Protein AF-A0A9W6U1R4-F1 (afdb_monomer_lite)

Structure (mmCIF, N/CA/C/O backbone):
data_AF-A0A9W6U1R4-F1
#
_entry.id   AF-A0A9W6U1R4-F1
#
loop_
_atom_site.group_PDB
_atom_site.id
_atom_site.type_symbol
_atom_site.label_atom_id
_atom_site.label_alt_id
_atom_site.label_comp_id
_atom_site.label_asym_id
_atom_site.label_entity_id
_atom_site.label_seq_id
_atom_site.pdbx_PDB_ins_code
_atom_site.Cartn_x
_atom_site.Cartn_y
_atom_site.Cartn_z
_atom_site.occupancy
_atom_site.B_iso_or_equiv
_atom_site.auth_seq_id
_atom_site.auth_comp_id
_atom_site.auth_asym_id
_atom_site.auth_atom_id
_atom_site.pdbx_PDB_model_num
ATOM 1 N N . MET A 1 1 ? -11.971 -7.547 0.411 1.00 54.31 1 MET A N 1
ATOM 2 C CA . MET A 1 1 ? -13.301 -7.353 1.046 1.00 54.31 1 MET A CA 1
ATOM 3 C C . MET A 1 1 ? -13.378 -7.824 2.495 1.00 54.31 1 MET A C 1
ATOM 5 O O . MET A 1 1 ? -14.043 -7.154 3.268 1.00 54.31 1 MET A O 1
ATOM 9 N N . VAL A 1 2 ? -12.701 -8.909 2.896 1.00 54.19 2 VAL A N 1
ATOM 10 C CA . VAL A 1 2 ? -12.661 -9.324 4.316 1.00 54.19 2 VAL A CA 1
ATOM 11 C C . VAL A 1 2 ? -12.090 -8.216 5.209 1.00 54.19 2 VAL A C 1
ATOM 13 O O . VAL A 1 2 ? -12.700 -7.882 6.216 1.00 54.19 2 VAL A O 1
ATOM 16 N N . GLN A 1 3 ? -11.016 -7.552 4.769 1.00 56.34 3 GLN A N 1
ATOM 17 C CA . GLN A 1 3 ? -10.490 -6.362 5.444 1.00 56.34 3 GLN A CA 1
ATOM 18 C C . GLN A 1 3 ? -11.531 -5.226 5.523 1.00 56.34 3 GLN A C 1
ATOM 20 O O . GLN A 1 3 ? -11.759 -4.700 6.597 1.00 56.34 3 GLN A O 1
ATOM 25 N N . ALA A 1 4 ? -12.282 -4.936 4.453 1.00 55.38 4 ALA A N 1
ATOM 26 C CA . ALA A 1 4 ? -13.326 -3.899 4.469 1.00 55.38 4 ALA A CA 1
ATOM 27 C C . ALA A 1 4 ? -14.446 -4.141 5.508 1.00 55.38 4 ALA A C 1
ATOM 29 O O . ALA A 1 4 ? -14.984 -3.181 6.051 1.00 55.38 4 ALA A O 1
ATOM 30 N N . LYS A 1 5 ? -14.768 -5.405 5.824 1.00 57.62 5 LYS A N 1
ATOM 31 C CA . LYS A 1 5 ? -15.725 -5.757 6.890 1.00 57.62 5 LYS A CA 1
ATOM 32 C C . LYS A 1 5 ? -15.177 -5.460 8.291 1.00 57.62 5 LYS A C 1
ATOM 34 O O . LYS A 1 5 ? -15.934 -5.083 9.174 1.00 57.62 5 LYS A O 1
ATOM 39 N N . VAL A 1 6 ? -13.867 -5.608 8.482 1.00 58.75 6 VAL A N 1
ATOM 40 C CA . VAL A 1 6 ? -13.176 -5.208 9.720 1.00 58.75 6 VAL A CA 1
ATOM 41 C C . VAL A 1 6 ? -13.091 -3.679 9.822 1.00 58.75 6 VAL A C 1
ATOM 43 O O . VAL A 1 6 ? -13.117 -3.124 10.912 1.00 58.75 6 VAL A O 1
ATOM 46 N N . TRP A 1 7 ? -13.035 -2.991 8.682 1.00 57.44 7 TRP A N 1
ATOM 47 C CA . TRP A 1 7 ? -12.842 -1.543 8.601 1.00 57.44 7 TRP A CA 1
ATOM 48 C C . TRP A 1 7 ? -14.112 -0.719 8.848 1.00 57.44 7 TRP A C 1
ATOM 50 O O . TRP A 1 7 ? -14.010 0.446 9.221 1.00 57.44 7 TRP A O 1
ATOM 60 N N . ILE A 1 8 ? -15.299 -1.296 8.630 1.00 60.69 8 ILE A N 1
ATOM 61 C CA . ILE A 1 8 ? -16.594 -0.673 8.947 1.00 60.69 8 ILE A CA 1
ATOM 62 C C . ILE A 1 8 ? -17.483 -1.734 9.620 1.00 60.69 8 ILE A C 1
ATOM 64 O O . ILE A 1 8 ? -18.321 -2.347 8.955 1.00 60.69 8 ILE A O 1
ATOM 68 N N . PRO A 1 9 ? -17.308 -1.980 10.932 1.00 57.44 9 PRO A N 1
ATOM 69 C CA . PRO A 1 9 ? -18.051 -3.019 11.650 1.00 57.44 9 PRO A CA 1
ATOM 70 C C . PRO A 1 9 ? -19.560 -2.734 11.739 1.00 57.44 9 PRO A C 1
ATOM 72 O O . PRO A 1 9 ? -20.347 -3.663 11.896 1.00 57.44 9 PRO A O 1
ATOM 75 N N . GLU A 1 10 ? -19.971 -1.470 11.585 1.00 56.16 10 GLU A N 1
ATOM 76 C CA . GLU A 1 10 ? -21.381 -1.040 11.538 1.00 56.16 10 GLU A CA 1
ATOM 77 C C . GLU A 1 10 ? -22.097 -1.449 10.238 1.00 56.16 10 GLU A C 1
ATOM 79 O O . GLU A 1 10 ? -23.322 -1.405 10.158 1.00 56.16 10 GLU A O 1
ATOM 84 N N . MET A 1 11 ? -21.353 -1.873 9.212 1.00 59.22 11 MET A N 1
ATOM 85 C CA . MET A 1 11 ? -21.921 -2.323 7.948 1.00 59.22 11 MET A CA 1
ATOM 86 C C . MET A 1 11 ? -22.225 -3.822 8.044 1.00 59.22 11 MET A C 1
ATOM 88 O O . MET A 1 11 ? -21.313 -4.652 8.098 1.00 59.22 11 MET A O 1
ATOM 92 N N . ALA A 1 12 ? -23.506 -4.198 8.034 1.00 59.53 12 ALA A N 1
ATOM 93 C CA . ALA A 1 12 ? -23.945 -5.595 8.011 1.00 59.53 12 ALA A CA 1
ATOM 94 C C . ALA A 1 12 ? -23.667 -6.249 6.639 1.00 59.53 12 ALA A C 1
ATOM 96 O O . ALA A 1 12 ? -24.577 -6.613 5.898 1.00 59.53 12 ALA A O 1
ATOM 97 N N . LEU A 1 13 ? -22.391 -6.389 6.270 1.00 65.62 13 LEU A N 1
ATOM 98 C CA . LEU A 1 13 ? -21.977 -7.032 5.028 1.00 65.62 13 LEU A CA 1
ATOM 99 C C . LEU A 1 13 ? -22.219 -8.540 5.120 1.00 65.62 13 LEU A C 1
ATOM 101 O O . LEU A 1 13 ? -21.532 -9.268 5.853 1.00 65.62 13 LEU A O 1
ATOM 105 N N . SER A 1 14 ? -23.186 -9.017 4.336 1.00 77.44 14 SER A N 1
ATOM 106 C CA . SER A 1 14 ? -23.477 -10.441 4.208 1.00 77.44 14 SER A CA 1
ATOM 107 C C . SER A 1 14 ? -22.342 -11.158 3.477 1.00 77.44 14 SER A C 1
ATOM 109 O O . SER A 1 14 ? -21.822 -10.676 2.470 1.00 77.44 14 SER A O 1
ATOM 111 N N . VAL A 1 15 ? -21.991 -12.365 3.933 1.00 77.06 15 VAL A N 1
ATOM 112 C CA . VAL A 1 15 ? -20.977 -13.221 3.282 1.00 77.06 15 VAL A CA 1
ATOM 113 C C . VAL A 1 15 ? -21.337 -13.477 1.814 1.00 77.06 15 VAL A C 1
ATOM 115 O O . VAL A 1 15 ? -20.454 -13.536 0.962 1.00 77.06 15 VAL A O 1
ATOM 118 N N . ARG A 1 16 ? -22.638 -13.538 1.497 1.00 77.88 16 ARG A N 1
ATOM 119 C CA . ARG A 1 16 ? -23.133 -13.689 0.122 1.00 77.88 16 ARG A CA 1
ATOM 120 C C . ARG A 1 16 ? -22.807 -12.482 -0.755 1.00 77.88 16 ARG A C 1
ATOM 122 O O . ARG A 1 16 ? -22.414 -12.672 -1.897 1.00 77.88 16 ARG A O 1
ATOM 129 N N . GLN A 1 17 ? -22.922 -11.263 -0.229 1.00 81.31 17 GLN A N 1
ATOM 130 C CA . GLN A 1 17 ? -22.578 -10.040 -0.965 1.00 81.31 17 GLN A CA 1
ATOM 131 C C . GLN A 1 17 ? -21.070 -9.949 -1.197 1.00 81.31 17 GLN A C 1
ATOM 133 O O . GLN A 1 17 ? -20.633 -9.624 -2.296 1.00 81.31 17 GLN A O 1
ATOM 138 N N . VAL A 1 18 ? -20.270 -10.309 -0.191 1.00 79.69 18 VAL A N 1
ATOM 139 C CA . VAL A 1 18 ? -18.807 -10.356 -0.317 1.00 79.69 18 VAL A CA 1
ATOM 140 C C . VAL A 1 18 ? -18.373 -11.374 -1.374 1.00 79.69 18 VAL A C 1
ATOM 142 O O . VAL A 1 18 ? -17.544 -11.052 -2.226 1.00 79.69 18 VAL A O 1
ATOM 145 N N . ALA A 1 19 ? -18.951 -12.578 -1.352 1.00 84.38 19 ALA A N 1
ATOM 146 C CA . ALA A 1 19 ? -18.683 -13.605 -2.354 1.00 84.38 19 ALA A CA 1
ATOM 147 C C . ALA A 1 19 ? -19.145 -13.164 -3.749 1.00 84.38 19 ALA A C 1
ATOM 149 O O . ALA A 1 19 ? -18.398 -13.312 -4.712 1.00 84.38 19 ALA A O 1
ATOM 150 N N . ALA A 1 20 ? -20.331 -12.558 -3.854 1.00 87.06 20 ALA A N 1
ATOM 151 C CA . ALA A 1 20 ? -20.851 -12.047 -5.115 1.00 87.06 20 ALA A CA 1
ATOM 152 C C . ALA A 1 20 ? -19.922 -10.990 -5.721 1.00 87.06 20 ALA A C 1
ATOM 154 O O . ALA A 1 20 ? -19.564 -11.123 -6.889 1.00 87.06 20 ALA A O 1
ATOM 155 N N . VAL A 1 21 ? -19.469 -9.997 -4.941 1.00 86.19 21 VAL A N 1
ATOM 156 C CA . VAL A 1 21 ? -18.522 -8.971 -5.418 1.00 86.19 21 VAL A CA 1
ATOM 157 C C . VAL A 1 21 ? -17.197 -9.592 -5.841 1.00 86.19 21 VAL A C 1
ATOM 159 O O . VAL A 1 21 ? -16.669 -9.208 -6.875 1.00 86.19 21 VAL A O 1
ATOM 162 N N . ALA A 1 22 ? -16.658 -10.543 -5.073 1.00 86.19 22 ALA A N 1
ATOM 163 C CA . ALA A 1 22 ? -15.380 -11.177 -5.395 1.00 86.19 22 ALA A CA 1
ATOM 164 C C . ALA A 1 22 ? -15.444 -12.007 -6.687 1.00 86.19 22 ALA A C 1
ATOM 166 O O . ALA A 1 22 ? -14.551 -11.915 -7.526 1.00 86.19 22 ALA A O 1
ATOM 167 N N . ILE A 1 23 ? -16.508 -12.797 -6.862 1.00 91.25 23 ILE A N 1
ATOM 168 C CA . ILE A 1 23 ? -16.693 -13.626 -8.058 1.00 91.25 23 ILE A CA 1
ATOM 169 C C . ILE A 1 23 ? -16.913 -12.732 -9.276 1.00 91.25 23 ILE A C 1
ATOM 171 O O . ILE A 1 23 ? -16.238 -12.895 -10.287 1.00 91.25 23 ILE A O 1
ATOM 175 N N . SER A 1 24 ? -17.820 -11.759 -9.178 1.00 90.38 24 SER A N 1
ATOM 176 C CA . SER A 1 24 ? -18.115 -10.871 -10.305 1.00 90.38 24 SER A CA 1
ATOM 177 C C . SER A 1 24 ? -16.919 -9.999 -10.684 1.00 90.38 24 SER A C 1
ATOM 179 O O . SER A 1 24 ? -16.606 -9.919 -11.869 1.00 90.38 24 SER A O 1
ATOM 181 N N . SER A 1 25 ? -16.180 -9.427 -9.727 1.00 89.06 25 SER A N 1
ATOM 182 C CA . SER A 1 25 ? -14.986 -8.639 -10.052 1.00 89.06 25 SER A CA 1
ATOM 183 C C . SER A 1 25 ? -13.890 -9.483 -10.707 1.00 89.06 25 SER A C 1
ATOM 185 O O . SER A 1 25 ? -13.274 -9.025 -11.669 1.00 89.06 25 SER A O 1
ATOM 187 N N . SER A 1 26 ? -13.690 -10.725 -10.249 1.00 88.88 26 SER A N 1
ATOM 188 C CA . SER A 1 26 ? -12.738 -11.656 -10.861 1.00 88.88 26 SER A CA 1
ATOM 189 C C . SER A 1 26 ? -13.150 -12.019 -12.286 1.00 88.88 26 SER A C 1
ATOM 191 O O . SER A 1 26 ? -12.327 -11.933 -13.192 1.00 88.88 26 SER A O 1
ATOM 193 N N . VAL A 1 27 ? -14.416 -12.390 -12.501 1.00 93.44 27 VAL A N 1
ATOM 194 C CA . VAL A 1 27 ? -14.922 -12.782 -13.825 1.00 93.44 27 VAL A CA 1
ATOM 195 C C . VAL A 1 27 ? -14.830 -11.617 -14.809 1.00 93.44 27 VAL A C 1
ATOM 197 O O . VAL A 1 27 ? -14.329 -11.807 -15.916 1.00 93.44 27 VAL A O 1
ATOM 200 N N . LEU A 1 28 ? -15.241 -10.407 -14.408 1.00 92.50 28 LEU A N 1
ATOM 201 C CA . LEU A 1 28 ? -15.142 -9.221 -15.265 1.00 92.50 28 LEU A CA 1
ATOM 202 C C . LEU A 1 28 ? -13.687 -8.893 -15.613 1.00 92.50 28 LEU A C 1
ATOM 204 O O . LEU A 1 28 ? -13.386 -8.634 -16.777 1.00 92.50 28 LEU A O 1
ATOM 208 N N . TYR A 1 29 ? -12.783 -8.912 -14.629 1.00 89.88 29 TYR A N 1
ATOM 209 C CA . TYR A 1 29 ? -11.372 -8.611 -14.870 1.00 89.88 29 TYR A CA 1
ATOM 210 C C . TYR A 1 29 ? -10.720 -9.637 -15.806 1.00 89.88 29 TYR A C 1
ATOM 212 O O . TYR A 1 29 ? -10.021 -9.254 -16.747 1.00 89.88 29 TYR A O 1
ATOM 220 N N . THR A 1 30 ? -10.984 -10.932 -15.606 1.00 88.88 30 THR A N 1
ATOM 221 C CA . THR A 1 30 ? -10.465 -11.992 -16.482 1.00 88.88 30 THR A CA 1
ATOM 222 C C . THR A 1 30 ? -11.036 -11.885 -17.893 1.00 88.88 30 THR A C 1
ATOM 224 O O . THR A 1 30 ? -10.270 -11.952 -18.850 1.00 88.88 30 THR A O 1
ATOM 227 N N . ALA A 1 31 ? -12.344 -11.659 -18.044 1.00 89.75 31 ALA A N 1
ATOM 228 C CA . ALA A 1 31 ? -12.972 -11.498 -19.356 1.00 89.75 31 ALA A CA 1
ATOM 229 C C . ALA A 1 31 ? -12.380 -10.309 -20.128 1.00 89.75 31 ALA A C 1
ATOM 231 O O . ALA A 1 31 ? -12.014 -10.452 -21.292 1.00 89.75 31 ALA A O 1
ATOM 232 N N . LEU A 1 32 ? -12.204 -9.161 -19.465 1.00 87.56 32 LEU A N 1
ATOM 233 C CA . LEU A 1 32 ? -11.554 -7.995 -20.067 1.00 87.56 32 LEU A CA 1
ATOM 234 C C . LEU A 1 32 ? -10.089 -8.267 -20.417 1.00 87.56 32 LEU A C 1
ATOM 236 O O . LEU A 1 32 ? -9.641 -7.863 -21.484 1.00 87.56 32 LEU A O 1
ATOM 240 N N . SER A 1 33 ? -9.354 -8.992 -19.571 1.00 83.44 33 SER A N 1
ATOM 241 C CA . SER A 1 33 ? -7.968 -9.378 -19.870 1.00 83.44 33 SER A CA 1
ATOM 242 C C . SER A 1 33 ? -7.880 -10.280 -21.105 1.00 83.44 33 SER A C 1
ATOM 244 O O . SER A 1 33 ? -6.988 -10.090 -21.927 1.00 83.44 33 SER A O 1
ATOM 246 N N . ILE A 1 34 ? -8.822 -11.218 -21.271 1.00 86.25 34 ILE A N 1
ATOM 247 C CA . ILE A 1 34 ? -8.917 -12.077 -22.462 1.00 86.25 34 ILE A CA 1
ATOM 248 C C . ILE A 1 34 ? -9.249 -11.236 -23.698 1.00 86.25 34 ILE A C 1
ATOM 250 O O . ILE A 1 34 ? -8.583 -11.370 -24.717 1.00 86.25 34 ILE A O 1
ATOM 254 N N . MET A 1 35 ? -10.214 -10.316 -23.607 1.00 86.12 35 MET A N 1
ATOM 255 C CA . MET A 1 35 ? -10.540 -9.420 -24.724 1.00 86.12 35 MET A CA 1
ATOM 256 C C . MET A 1 35 ? -9.342 -8.562 -25.148 1.00 86.12 35 MET A C 1
ATOM 258 O O . MET A 1 35 ? -9.098 -8.393 -26.339 1.00 86.12 35 MET A O 1
ATOM 262 N N . VAL A 1 36 ? -8.575 -8.037 -24.189 1.00 81.75 36 VAL A N 1
ATOM 263 C CA . VAL A 1 36 ? -7.348 -7.283 -24.483 1.00 81.75 36 VAL A CA 1
ATOM 264 C C . VAL A 1 36 ? -6.289 -8.189 -25.115 1.00 81.75 36 VAL A C 1
ATOM 266 O O . VAL A 1 36 ? -5.605 -7.747 -26.032 1.00 81.75 36 VAL A O 1
ATOM 269 N N . ALA A 1 37 ? -6.177 -9.447 -24.681 1.00 81.69 37 ALA A N 1
ATOM 270 C CA . ALA A 1 37 ? -5.251 -10.420 -25.263 1.00 81.69 37 ALA A CA 1
ATOM 271 C C . ALA A 1 37 ? -5.606 -10.816 -26.706 1.00 81.69 37 ALA A C 1
ATOM 273 O O . ALA A 1 37 ? -4.711 -11.129 -27.476 1.00 81.69 37 ALA A O 1
ATOM 274 N N . GLU A 1 38 ? -6.883 -10.790 -27.087 1.00 82.62 38 GLU A N 1
ATOM 275 C CA . GLU A 1 38 ? -7.306 -11.023 -28.478 1.00 82.62 38 GLU A CA 1
ATOM 276 C C . GLU A 1 38 ? -6.981 -9.824 -29.385 1.00 82.62 38 GLU A C 1
ATOM 278 O O . GLU A 1 38 ? -6.655 -9.984 -30.559 1.00 82.62 38 GLU A O 1
ATOM 283 N N . ILE A 1 39 ? -7.052 -8.604 -28.842 1.00 82.38 39 ILE A N 1
ATOM 284 C CA . ILE A 1 39 ? -6.747 -7.369 -29.581 1.00 82.38 39 ILE A CA 1
ATOM 285 C C . ILE A 1 39 ? -5.229 -7.135 -29.670 1.00 82.38 39 ILE A C 1
ATOM 287 O O . ILE A 1 39 ? -4.752 -6.500 -30.612 1.00 82.38 39 ILE A O 1
ATOM 291 N N . TRP A 1 40 ? -4.464 -7.625 -28.692 1.00 75.62 40 TRP A N 1
ATOM 292 C CA . TRP A 1 40 ? -3.040 -7.338 -28.532 1.00 75.62 40 TRP A CA 1
ATOM 293 C C . TRP A 1 40 ? -2.165 -8.584 -28.709 1.00 75.62 40 TRP A C 1
ATOM 295 O O . TRP A 1 40 ? -2.422 -9.624 -28.117 1.00 75.62 40 TRP A O 1
ATOM 305 N N . VAL A 1 41 ? -1.059 -8.475 -29.453 1.00 76.69 41 VAL A N 1
ATOM 306 C CA . VAL A 1 41 ? -0.134 -9.603 -29.665 1.00 76.69 41 VAL A CA 1
ATOM 307 C C . VAL A 1 41 ? 0.541 -9.998 -28.351 1.00 76.69 41 VAL A C 1
ATOM 309 O O . VAL A 1 41 ? 1.199 -9.186 -27.701 1.00 76.69 41 VAL A O 1
ATOM 312 N N . TYR A 1 42 ? 0.375 -11.261 -27.962 1.00 63.88 42 TYR A N 1
ATOM 313 C CA . TYR A 1 42 ? 0.934 -11.807 -26.730 1.00 63.88 42 TYR A CA 1
ATOM 314 C C . TYR A 1 42 ? 2.475 -11.731 -26.702 1.00 63.88 42 TYR A C 1
ATOM 316 O O . TYR A 1 42 ? 3.108 -12.024 -27.721 1.00 63.88 42 TYR A O 1
ATOM 324 N N . PRO A 1 43 ? 3.100 -11.447 -25.538 1.00 64.62 43 PRO A N 1
ATOM 325 C CA . PRO A 1 43 ? 2.504 -11.152 -24.225 1.00 64.62 43 PRO A CA 1
ATOM 326 C C . PRO A 1 43 ? 2.090 -9.684 -24.046 1.00 64.62 43 PRO A C 1
ATOM 328 O O . PRO A 1 43 ? 2.760 -8.785 -24.540 1.00 64.62 43 PRO A O 1
ATOM 331 N N . ILE A 1 44 ? 1.021 -9.436 -23.271 1.00 65.75 44 ILE A N 1
ATOM 332 C CA . ILE A 1 44 ? 0.578 -8.073 -22.924 1.00 65.75 44 ILE A CA 1
ATOM 333 C C . ILE A 1 44 ? 1.653 -7.416 -22.042 1.00 65.75 44 ILE A C 1
ATOM 335 O O . ILE A 1 44 ? 1.824 -7.827 -20.884 1.00 65.75 44 ILE A O 1
ATOM 339 N N . PRO A 1 45 ? 2.374 -6.396 -22.537 1.00 62.81 45 PRO A N 1
ATOM 340 C CA . PRO A 1 45 ? 3.382 -5.727 -21.738 1.00 62.81 45 PRO A CA 1
ATOM 341 C C . PRO A 1 45 ? 2.685 -4.966 -20.607 1.00 62.81 45 PRO A C 1
ATOM 343 O O . PRO A 1 45 ? 1.668 -4.305 -20.809 1.00 62.81 45 PRO A O 1
ATOM 346 N N . PHE A 1 46 ? 3.228 -5.074 -19.395 1.00 69.56 46 PHE A N 1
ATOM 347 C CA . PHE A 1 46 ? 2.736 -4.348 -18.221 1.00 69.56 46 PHE A CA 1
ATOM 348 C C . PHE A 1 46 ? 1.284 -4.655 -17.816 1.00 69.56 46 PHE A C 1
ATOM 350 O O . PHE A 1 46 ? 0.649 -3.810 -17.186 1.00 69.56 46 PHE A O 1
ATOM 357 N N . LEU A 1 47 ? 0.768 -5.863 -18.093 1.00 72.69 47 LEU A N 1
ATOM 358 C CA . LEU A 1 47 ? -0.591 -6.276 -17.700 1.00 72.69 47 LEU A CA 1
ATOM 359 C C . LEU A 1 47 ? -0.908 -5.968 -16.228 1.00 72.69 47 LEU A C 1
ATOM 361 O O . LEU A 1 47 ? -2.008 -5.542 -15.912 1.00 72.69 47 LEU A O 1
ATOM 365 N N . VAL A 1 48 ? 0.060 -6.136 -15.327 1.00 73.19 48 VAL A N 1
ATOM 366 C CA . VAL A 1 48 ? -0.117 -5.829 -13.900 1.00 73.19 48 VAL A CA 1
ATOM 367 C C . VAL A 1 48 ? -0.230 -4.321 -13.649 1.00 73.19 48 VAL A C 1
ATOM 369 O O . VAL A 1 48 ? -1.080 -3.897 -12.875 1.00 73.19 48 VAL A O 1
ATOM 372 N N . VAL A 1 49 ? 0.583 -3.500 -14.318 1.00 77.00 49 VAL A N 1
ATOM 373 C CA . VAL A 1 49 ? 0.604 -2.038 -14.126 1.00 77.00 49 VAL A CA 1
ATOM 374 C C . VAL A 1 49 ? -0.622 -1.386 -14.765 1.00 77.00 49 VAL A C 1
ATOM 376 O O . VAL A 1 49 ? -1.290 -0.575 -14.131 1.00 77.00 49 VAL A O 1
ATOM 379 N N . ALA A 1 50 ? -0.948 -1.764 -16.003 1.00 74.94 50 ALA A N 1
ATOM 380 C CA . ALA A 1 50 ? -2.109 -1.255 -16.728 1.00 74.94 50 ALA A CA 1
ATOM 381 C C . ALA A 1 50 ? -3.426 -1.873 -16.224 1.00 74.94 50 ALA A C 1
ATOM 383 O O . ALA A 1 50 ? -4.461 -1.208 -16.191 1.00 74.94 50 ALA A O 1
ATOM 384 N N . GLY A 1 51 ? -3.391 -3.135 -15.791 1.00 77.88 51 GLY A N 1
ATOM 385 C CA . GLY A 1 51 ? -4.548 -3.864 -15.276 1.00 77.88 51 GLY A CA 1
ATOM 386 C C . GLY A 1 51 ? -4.909 -3.508 -13.837 1.00 77.88 51 GLY A C 1
ATOM 387 O O . GLY A 1 51 ? -6.078 -3.615 -13.476 1.00 77.88 51 GLY A O 1
ATOM 388 N N . ALA A 1 52 ? -3.967 -3.018 -13.023 1.00 81.06 52 ALA A N 1
ATOM 389 C CA . ALA A 1 52 ? -4.244 -2.573 -11.658 1.00 81.06 52 ALA A CA 1
ATOM 390 C C . ALA A 1 52 ? -5.385 -1.538 -11.577 1.00 81.06 52 ALA A C 1
ATOM 392 O O . ALA A 1 52 ? -6.395 -1.844 -10.937 1.00 81.06 52 ALA A O 1
ATOM 393 N N . PRO A 1 53 ? -5.314 -0.351 -12.220 1.00 80.25 53 PRO A N 1
ATOM 394 C CA . PRO A 1 53 ? -6.394 0.634 -12.140 1.00 80.25 53 PRO A CA 1
ATOM 395 C C . PRO A 1 53 ? -7.725 0.066 -12.644 1.00 80.25 53 PRO A C 1
ATOM 397 O O . PRO A 1 53 ? -8.756 0.296 -12.016 1.00 80.25 53 PRO A O 1
ATOM 400 N N . LEU A 1 54 ? -7.697 -0.756 -13.699 1.00 83.94 54 LEU A N 1
ATOM 401 C CA . LEU A 1 54 ? -8.879 -1.441 -14.218 1.00 83.94 54 LEU A CA 1
ATOM 402 C C . LEU A 1 54 ? -9.505 -2.374 -13.168 1.00 83.94 54 LEU A C 1
ATOM 404 O O . LEU A 1 54 ? -10.709 -2.307 -12.923 1.00 83.94 54 LEU A O 1
ATOM 408 N N . MET A 1 55 ? -8.697 -3.204 -12.507 1.00 85.19 55 MET A N 1
ATOM 409 C CA . MET A 1 55 ? -9.140 -4.116 -11.452 1.00 85.19 55 MET A CA 1
ATOM 410 C C . MET A 1 55 ? -9.802 -3.355 -10.296 1.00 85.19 55 MET A C 1
ATOM 412 O O . MET A 1 55 ? -10.879 -3.740 -9.832 1.00 85.19 55 MET A O 1
ATOM 416 N N . PHE A 1 56 ? -9.199 -2.251 -9.848 1.00 84.75 56 PHE A N 1
ATOM 417 C CA . PHE A 1 56 ? -9.753 -1.437 -8.763 1.00 84.75 56 PHE A CA 1
ATOM 418 C C . PHE A 1 56 ? -11.036 -0.706 -9.171 1.00 84.75 56 PHE A C 1
ATOM 420 O O . PHE A 1 56 ? -11.972 -0.640 -8.370 1.00 84.75 56 PHE A O 1
ATOM 427 N N . SER A 1 57 ? -11.132 -0.221 -10.413 1.00 85.31 57 SER A N 1
ATOM 428 C CA . SER A 1 57 ? -12.366 0.359 -10.955 1.00 85.31 57 SER A CA 1
ATOM 429 C C . SER A 1 57 ? -13.489 -0.675 -11.044 1.00 85.31 57 SER A C 1
ATOM 431 O O . SER A 1 57 ? -14.595 -0.405 -10.578 1.00 85.31 57 SER A O 1
ATOM 433 N N . ILE A 1 58 ? -13.212 -1.877 -11.560 1.00 87.88 58 ILE A N 1
ATOM 434 C CA . ILE A 1 58 ? -14.187 -2.978 -11.617 1.00 87.88 58 ILE A CA 1
ATOM 435 C C . ILE A 1 58 ? -14.653 -3.339 -10.209 1.00 87.88 58 ILE A C 1
ATOM 437 O O . ILE A 1 58 ? -15.855 -3.481 -9.978 1.00 87.88 58 ILE A O 1
ATOM 441 N N . TRP A 1 59 ? -13.731 -3.447 -9.251 1.00 87.06 59 TRP A N 1
ATOM 442 C CA . TRP A 1 59 ? -14.071 -3.720 -7.858 1.00 87.06 59 TRP A CA 1
ATOM 443 C C . TRP A 1 59 ? -14.963 -2.624 -7.253 1.00 87.06 59 TRP A C 1
ATOM 445 O O . TRP A 1 59 ? -15.979 -2.932 -6.622 1.00 87.06 59 TRP A O 1
ATOM 455 N N . ALA A 1 60 ? -14.641 -1.349 -7.487 1.00 84.19 60 ALA A N 1
ATOM 456 C CA . ALA A 1 60 ? -15.440 -0.224 -7.011 1.00 84.19 60 ALA A CA 1
ATOM 457 C C . ALA A 1 60 ? -16.851 -0.234 -7.626 1.00 84.19 60 ALA A C 1
ATOM 459 O O . ALA A 1 60 ? -17.835 -0.124 -6.900 1.00 84.19 60 ALA A O 1
ATOM 460 N N . ILE A 1 61 ? -16.977 -0.453 -8.936 1.00 86.19 61 ILE A N 1
ATOM 461 C CA . ILE A 1 61 ? -18.276 -0.509 -9.627 1.00 86.19 61 ILE A CA 1
ATOM 462 C C . ILE A 1 61 ? -19.103 -1.692 -9.121 1.00 86.19 61 ILE A C 1
ATOM 464 O O . ILE A 1 61 ? -20.250 -1.532 -8.714 1.00 86.19 61 ILE A O 1
ATOM 468 N N . THR A 1 62 ? -18.501 -2.875 -9.078 1.00 85.69 62 THR A N 1
ATOM 469 C CA . THR A 1 62 ? -19.163 -4.110 -8.651 1.00 85.69 62 THR A CA 1
ATOM 470 C C . THR A 1 62 ? -19.629 -4.026 -7.199 1.00 85.69 62 THR A C 1
ATOM 472 O O . THR A 1 62 ? -20.742 -4.440 -6.877 1.00 85.69 62 THR A O 1
ATOM 475 N N . SER A 1 63 ? -18.821 -3.436 -6.314 1.00 82.62 63 SER A N 1
ATOM 476 C CA . SER A 1 63 ? -19.237 -3.205 -4.929 1.00 82.62 63 SER A CA 1
ATOM 477 C C . SER A 1 63 ? -20.417 -2.231 -4.838 1.00 82.62 63 SER A C 1
ATOM 479 O O . SER A 1 63 ? -21.346 -2.489 -4.078 1.00 82.62 63 SER A O 1
ATOM 481 N N . ARG A 1 64 ? -20.467 -1.175 -5.660 1.00 81.56 64 ARG A N 1
ATOM 482 C CA . ARG A 1 64 ? -21.633 -0.272 -5.722 1.00 81.56 64 ARG A CA 1
ATOM 483 C C . ARG A 1 64 ? -22.883 -0.973 -6.259 1.00 81.56 64 ARG A C 1
ATOM 485 O O . ARG A 1 64 ? -23.967 -0.735 -5.739 1.00 81.56 64 ARG A O 1
ATOM 492 N N . LEU A 1 65 ? -22.741 -1.866 -7.239 1.00 84.44 65 LEU A N 1
ATOM 493 C CA . LEU A 1 65 ? -23.863 -2.628 -7.797 1.00 84.44 65 LEU A CA 1
ATOM 494 C C . LEU A 1 65 ? -24.435 -3.647 -6.800 1.00 84.44 65 LEU A C 1
ATOM 496 O O . LEU A 1 65 ? -25.650 -3.756 -6.671 1.00 84.44 65 LEU A O 1
ATOM 500 N N . VAL A 1 66 ? -23.579 -4.376 -6.077 1.00 83.88 66 VAL A N 1
ATOM 501 C CA . VAL A 1 66 ? -24.017 -5.433 -5.146 1.00 83.88 66 VAL A CA 1
ATOM 502 C C . VAL A 1 66 ? -24.513 -4.870 -3.811 1.00 83.88 66 VAL A C 1
ATOM 504 O O . VAL A 1 66 ? -25.415 -5.448 -3.203 1.00 83.88 66 VAL A O 1
ATOM 507 N N . LEU A 1 67 ? -23.926 -3.770 -3.329 1.00 78.56 67 LEU A N 1
ATOM 508 C CA . LEU A 1 67 ? -24.322 -3.157 -2.059 1.00 78.56 67 LEU A CA 1
ATOM 509 C C . LEU A 1 67 ? -25.453 -2.117 -2.230 1.00 78.56 67 LEU A C 1
ATOM 511 O O . LEU A 1 67 ? -26.090 -1.758 -1.243 1.00 78.56 67 LEU A O 1
ATOM 515 N N . GLY A 1 68 ? -25.733 -1.660 -3.456 1.00 76.75 68 GLY A N 1
ATOM 516 C CA . GLY A 1 68 ? -26.819 -0.726 -3.771 1.00 76.75 68 GLY A CA 1
ATOM 517 C C . GLY A 1 68 ? -26.424 0.765 -3.745 1.00 76.75 68 GLY A C 1
ATOM 518 O O . GLY A 1 68 ? -25.258 1.110 -3.521 1.00 76.75 68 GLY A O 1
ATOM 519 N N . PRO A 1 69 ? -27.389 1.677 -4.001 1.00 65.88 69 PRO A N 1
ATOM 520 C CA . PRO A 1 69 ? -27.137 3.115 -4.148 1.00 65.88 69 PRO A CA 1
ATOM 521 C C . PRO A 1 69 ? -26.678 3.791 -2.846 1.00 65.88 69 PRO A C 1
ATOM 523 O O . PRO A 1 69 ? -25.707 4.553 -2.887 1.00 65.88 69 PRO A O 1
ATOM 526 N N . ASN A 1 70 ? -27.270 3.426 -1.701 1.00 66.69 70 ASN A N 1
ATOM 527 C CA . ASN A 1 70 ? -26.921 3.942 -0.370 1.00 66.69 70 ASN A CA 1
ATOM 528 C C . ASN A 1 70 ? -26.520 2.796 0.570 1.00 66.69 70 ASN A C 1
ATOM 530 O O . ASN A 1 70 ? -27.252 2.441 1.488 1.00 66.69 70 ASN A O 1
ATOM 534 N N . PRO A 1 71 ? -25.350 2.180 0.363 1.00 64.94 71 PRO A N 1
ATOM 535 C CA . PRO A 1 71 ? -24.936 1.030 1.159 1.00 64.94 71 PRO A CA 1
ATOM 536 C C . PRO A 1 71 ? -24.531 1.422 2.591 1.00 64.94 71 PRO A C 1
ATOM 538 O O . PRO A 1 71 ? -24.354 0.567 3.450 1.00 64.94 71 PRO A O 1
ATOM 541 N N . LEU A 1 72 ? -24.361 2.724 2.823 1.00 68.56 72 LEU A N 1
ATOM 542 C CA . LEU A 1 72 ? -23.908 3.343 4.063 1.00 68.56 72 LEU A CA 1
ATOM 543 C C . LEU A 1 72 ? -25.048 4.083 4.786 1.00 68.56 72 LEU A C 1
ATOM 545 O O . LEU A 1 72 ? -24.786 4.799 5.750 1.00 68.56 72 LEU A O 1
ATOM 549 N N . ASP A 1 73 ? -26.290 3.933 4.314 1.00 63.88 73 ASP A N 1
ATOM 550 C CA . ASP A 1 73 ? -27.464 4.517 4.962 1.00 63.88 73 ASP A CA 1
ATOM 551 C C . ASP A 1 73 ? -27.628 3.896 6.359 1.00 63.88 73 ASP A C 1
ATOM 553 O O . ASP A 1 73 ? -27.691 2.674 6.500 1.00 63.88 73 ASP A O 1
ATOM 557 N N . GLY A 1 74 ? -27.623 4.727 7.403 1.00 63.25 74 GLY A N 1
ATOM 558 C CA . GLY A 1 74 ? -27.656 4.282 8.805 1.00 63.25 74 GLY A CA 1
ATOM 559 C C . GLY A 1 74 ? -26.292 4.089 9.486 1.00 63.25 74 GLY A C 1
ATOM 560 O O . GLY A 1 74 ? -26.260 3.842 10.689 1.00 63.25 74 GLY A O 1
ATOM 561 N N . VAL A 1 75 ? -25.172 4.254 8.771 1.00 68.81 75 VAL A N 1
ATOM 562 C CA . VAL A 1 75 ? -23.819 4.291 9.360 1.00 68.81 75 VAL A CA 1
ATOM 563 C C . VAL A 1 75 ? -23.453 5.743 9.669 1.00 68.81 75 VAL A C 1
ATOM 565 O O . VAL A 1 75 ? -23.502 6.600 8.783 1.00 68.81 75 VAL A O 1
ATOM 568 N N . GLN A 1 76 ? -23.051 6.037 10.909 1.00 69.81 76 GLN A N 1
ATOM 569 C CA . GLN A 1 76 ? -22.607 7.385 11.281 1.00 69.81 76 GLN A CA 1
ATOM 570 C C . GLN A 1 76 ? -21.392 7.776 10.416 1.00 69.81 76 GLN A C 1
ATOM 572 O O . GLN A 1 76 ? -20.463 6.990 10.267 1.00 69.81 76 GLN A O 1
ATOM 577 N N . ASP A 1 77 ? -21.400 8.947 9.773 1.00 74.25 77 ASP A N 1
ATOM 578 C CA . ASP A 1 77 ? -20.336 9.379 8.845 1.00 74.25 77 ASP A CA 1
ATOM 579 C C . ASP A 1 77 ? -19.988 8.367 7.728 1.00 74.25 77 ASP A C 1
ATOM 581 O O . ASP A 1 77 ? -18.839 8.261 7.279 1.00 74.25 77 ASP A O 1
ATOM 585 N N . GLY A 1 78 ? -20.982 7.614 7.247 1.00 70.69 78 GLY A N 1
ATOM 586 C CA . GLY A 1 78 ? -20.798 6.572 6.239 1.00 70.69 78 GLY A CA 1
ATOM 587 C C . GLY A 1 78 ? -20.081 7.048 4.969 1.00 70.69 78 GLY A C 1
ATOM 588 O O . GLY A 1 78 ? -19.114 6.417 4.537 1.00 70.69 78 GLY A O 1
ATOM 589 N N . GLU A 1 79 ? -20.480 8.190 4.399 1.00 75.88 79 GLU A N 1
ATOM 590 C CA . GLU A 1 79 ? -19.840 8.759 3.200 1.00 75.88 79 GLU A CA 1
ATOM 591 C C . GLU A 1 79 ? -18.356 9.082 3.416 1.00 75.88 79 GLU A C 1
ATOM 593 O O . GLU A 1 79 ? -17.515 8.812 2.551 1.00 75.88 79 GLU A O 1
ATOM 598 N N . PHE A 1 80 ? -18.013 9.614 4.592 1.00 78.69 80 PHE A N 1
ATOM 599 C CA . PHE A 1 80 ? -16.634 9.924 4.953 1.00 78.69 80 PHE A CA 1
ATOM 600 C C . PHE A 1 80 ? -15.795 8.647 5.059 1.00 78.69 80 PHE A C 1
ATOM 602 O O . PHE A 1 80 ? -14.719 8.576 4.454 1.00 78.69 80 PHE A O 1
ATOM 609 N N . ARG A 1 81 ? -16.298 7.616 5.757 1.00 74.75 81 ARG A N 1
ATOM 610 C CA . ARG A 1 81 ? -15.626 6.306 5.855 1.00 74.75 81 ARG A CA 1
ATOM 611 C C . ARG A 1 81 ? -15.467 5.655 4.479 1.00 74.75 81 ARG A C 1
ATOM 613 O O . ARG A 1 81 ? -14.376 5.193 4.147 1.00 74.75 81 ARG A O 1
ATOM 620 N N . GLY A 1 82 ? -16.514 5.670 3.654 1.00 74.94 82 GLY A N 1
ATOM 621 C CA . GLY A 1 82 ? -16.499 5.104 2.303 1.00 74.94 82 GLY A CA 1
ATOM 622 C C . GLY A 1 82 ? -15.465 5.777 1.400 1.00 74.94 82 GLY A C 1
ATOM 623 O O . GLY A 1 82 ? -14.667 5.095 0.750 1.00 74.94 82 GLY A O 1
ATOM 624 N N . ARG A 1 83 ? -15.398 7.116 1.424 1.00 79.62 83 ARG A N 1
ATOM 625 C CA . ARG A 1 83 ? -14.375 7.873 0.687 1.00 79.62 83 ARG A CA 1
ATOM 626 C C . ARG A 1 83 ? -12.967 7.528 1.165 1.00 79.62 83 ARG A C 1
ATOM 628 O O . ARG A 1 83 ? -12.075 7.360 0.339 1.00 79.62 83 ARG A O 1
ATOM 635 N N . ARG A 1 84 ? -12.773 7.376 2.476 1.00 81.81 84 ARG A N 1
ATOM 636 C CA . ARG A 1 84 ? -11.487 6.993 3.075 1.00 81.81 84 ARG A CA 1
ATOM 637 C C . ARG A 1 84 ? -11.030 5.608 2.606 1.00 81.81 84 ARG A C 1
ATOM 639 O O . ARG A 1 84 ? -9.877 5.447 2.218 1.00 81.81 84 ARG A O 1
ATOM 646 N N . VAL A 1 85 ? -11.942 4.633 2.573 1.00 79.00 85 VAL A N 1
ATOM 647 C CA . VAL A 1 85 ? -11.678 3.277 2.060 1.00 79.00 85 VAL A CA 1
ATOM 648 C C . VAL A 1 85 ? -11.313 3.313 0.577 1.00 79.00 85 VAL A C 1
ATOM 650 O O . VAL A 1 85 ? -10.348 2.663 0.172 1.00 79.00 85 VAL A O 1
ATOM 653 N N . LEU A 1 86 ? -12.023 4.103 -0.232 1.00 80.75 86 LEU A N 1
ATOM 654 C CA . LEU A 1 86 ? -11.699 4.263 -1.650 1.00 80.75 86 LEU A CA 1
ATOM 655 C C . LEU A 1 86 ? -10.322 4.914 -1.845 1.00 80.75 86 LEU A C 1
ATOM 657 O O . LEU A 1 86 ? -9.542 4.451 -2.671 1.00 80.75 86 LEU A O 1
ATOM 661 N N . GLN A 1 87 ? -9.995 5.938 -1.054 1.00 83.88 87 GLN A N 1
ATOM 662 C CA . GLN A 1 87 ? -8.688 6.600 -1.084 1.00 83.88 87 GLN A CA 1
ATOM 663 C C . GLN A 1 87 ? -7.555 5.659 -0.656 1.00 83.88 87 GLN A C 1
ATOM 665 O O . GLN A 1 87 ? -6.533 5.605 -1.332 1.00 83.88 87 GLN A O 1
ATOM 670 N N . LEU A 1 88 ? -7.735 4.875 0.411 1.00 81.88 88 LEU A N 1
ATOM 671 C CA . LEU A 1 88 ? -6.769 3.849 0.827 1.00 81.88 88 LEU A CA 1
ATOM 672 C C . LEU A 1 88 ? -6.558 2.799 -0.265 1.00 81.88 88 LEU A C 1
ATOM 674 O O . LEU A 1 88 ? -5.425 2.424 -0.561 1.00 81.88 88 LEU A O 1
ATOM 678 N N . THR A 1 89 ? -7.646 2.369 -0.902 1.00 81.44 89 THR A N 1
ATOM 679 C CA . THR A 1 89 ? -7.601 1.415 -2.014 1.00 81.44 89 THR A CA 1
ATOM 680 C C . THR A 1 89 ? -6.871 2.009 -3.222 1.00 81.44 89 THR A C 1
ATOM 682 O O . THR A 1 89 ? -6.045 1.335 -3.827 1.00 81.44 89 THR A O 1
ATOM 685 N N . ALA A 1 90 ? -7.103 3.285 -3.538 1.00 83.50 90 ALA A N 1
ATOM 686 C CA . ALA A 1 90 ? -6.407 3.994 -4.610 1.00 83.50 90 ALA A CA 1
ATOM 687 C C . ALA A 1 90 ? -4.908 4.172 -4.322 1.00 83.50 90 ALA A C 1
ATOM 689 O O . ALA A 1 90 ? -4.091 4.049 -5.232 1.00 83.50 90 ALA A O 1
ATOM 690 N N . VAL A 1 91 ? -4.530 4.409 -3.062 1.00 86.19 91 VAL A N 1
ATOM 691 C CA . VAL A 1 91 ? -3.119 4.430 -2.651 1.00 86.19 91 VAL A CA 1
ATOM 692 C C . VAL A 1 91 ? -2.494 3.050 -2.824 1.00 86.19 91 VAL A C 1
ATOM 694 O O . VAL A 1 91 ? -1.400 2.954 -3.357 1.00 86.19 91 VAL A O 1
ATOM 697 N N . HIS A 1 92 ? -3.182 1.972 -2.449 1.00 82.81 92 HIS A N 1
ATOM 698 C CA . HIS A 1 92 ? -2.675 0.618 -2.686 1.00 82.81 92 HIS A CA 1
ATOM 699 C C . HIS A 1 92 ? -2.528 0.320 -4.189 1.00 82.81 92 HIS A C 1
ATOM 701 O O . HIS A 1 92 ? -1.539 -0.270 -4.617 1.00 82.81 92 HIS A O 1
ATOM 707 N N . ALA A 1 93 ? -3.478 0.782 -5.004 1.00 83.56 93 ALA A N 1
ATOM 708 C CA . ALA A 1 93 ? -3.427 0.659 -6.455 1.00 83.56 93 ALA A CA 1
ATOM 709 C C . ALA A 1 93 ? -2.230 1.388 -7.070 1.00 83.56 93 ALA A C 1
ATOM 711 O O . ALA A 1 93 ? -1.558 0.843 -7.945 1.00 83.56 93 ALA A O 1
ATOM 712 N N . SER A 1 94 ? -1.940 2.608 -6.610 1.00 84.44 94 SER A N 1
ATOM 713 C CA . SER A 1 94 ? -0.837 3.399 -7.154 1.00 84.44 94 SER A CA 1
ATOM 714 C C . SER A 1 94 ? 0.526 2.774 -6.862 1.00 84.44 94 SER A C 1
ATOM 716 O O . SER A 1 94 ? 1.440 2.930 -7.668 1.00 84.44 94 SER A O 1
ATOM 718 N N . MET A 1 95 ? 0.664 1.995 -5.784 1.00 84.56 95 MET A N 1
ATOM 719 C CA . MET A 1 95 ? 1.903 1.271 -5.471 1.00 84.56 95 MET A CA 1
ATOM 720 C C . MET A 1 95 ? 2.296 0.277 -6.569 1.00 84.56 95 MET A C 1
ATOM 722 O O . MET A 1 95 ? 3.482 0.161 -6.877 1.00 84.56 95 MET A O 1
ATOM 726 N N . LEU A 1 96 ? 1.316 -0.367 -7.219 1.00 82.56 96 LEU A N 1
ATOM 727 C CA . LEU A 1 96 ? 1.560 -1.271 -8.350 1.00 82.56 96 LEU A CA 1
ATOM 728 C C . LEU A 1 96 ? 2.126 -0.544 -9.579 1.00 82.56 96 LEU A C 1
ATOM 730 O O . LEU A 1 96 ? 2.682 -1.199 -10.451 1.00 82.56 96 LEU A O 1
ATOM 734 N N . GLY A 1 97 ? 2.004 0.784 -9.661 1.00 81.81 97 GLY A N 1
ATOM 735 C CA . GLY A 1 97 ? 2.645 1.597 -10.697 1.00 81.81 97 GLY A CA 1
ATOM 736 C C . GLY A 1 97 ? 3.948 2.244 -10.232 1.00 81.81 97 GLY A C 1
ATOM 737 O O . GLY A 1 97 ? 4.942 2.210 -10.954 1.00 81.81 97 GLY A O 1
ATOM 738 N N . ILE A 1 98 ? 3.965 2.799 -9.015 1.00 85.94 98 ILE A N 1
ATOM 739 C CA . ILE A 1 98 ? 5.102 3.554 -8.469 1.00 85.94 98 ILE A CA 1
ATOM 740 C C . ILE A 1 98 ? 6.362 2.688 -8.392 1.00 85.94 98 ILE A C 1
ATOM 742 O O . ILE A 1 98 ? 7.424 3.146 -8.807 1.00 85.94 98 ILE A O 1
ATOM 746 N N . TYR A 1 99 ? 6.269 1.451 -7.892 1.00 84.44 99 TYR A N 1
ATOM 747 C CA . TYR A 1 99 ? 7.466 0.622 -7.742 1.00 84.44 99 TYR A CA 1
ATOM 748 C C . TYR A 1 99 ? 8.025 0.089 -9.068 1.00 84.44 99 TYR A C 1
ATOM 750 O O . TYR A 1 99 ? 9.234 0.200 -9.261 1.00 84.44 99 TYR A O 1
ATOM 758 N N . PRO A 1 100 ? 7.218 -0.429 -10.019 1.00 82.19 100 PRO A N 1
ATOM 759 C CA . PRO A 1 100 ? 7.731 -0.748 -11.351 1.00 82.19 100 PRO A CA 1
ATOM 760 C C . PRO A 1 100 ? 8.316 0.457 -12.082 1.00 82.19 100 PRO A C 1
ATOM 762 O O . PRO A 1 100 ? 9.331 0.308 -12.751 1.00 82.19 100 PRO A O 1
ATOM 765 N N . ALA A 1 101 ? 7.714 1.643 -11.944 1.00 82.69 101 ALA A N 1
ATOM 766 C CA . ALA A 1 101 ? 8.255 2.863 -12.537 1.00 82.69 101 ALA A CA 1
ATOM 767 C C . ALA A 1 101 ? 9.604 3.242 -11.911 1.00 82.69 101 ALA A C 1
ATOM 769 O O . ALA A 1 101 ? 10.546 3.552 -12.634 1.00 82.69 101 ALA A O 1
ATOM 770 N N . HIS A 1 102 ? 9.722 3.161 -10.581 1.00 83.44 102 HIS A N 1
ATOM 771 C CA . HIS A 1 102 ? 10.997 3.353 -9.885 1.00 83.44 102 HIS A CA 1
ATOM 772 C C . HIS A 1 102 ? 12.053 2.359 -10.380 1.00 83.44 102 HIS A C 1
ATOM 774 O O . HIS A 1 102 ? 13.151 2.785 -10.725 1.00 83.44 102 HIS A O 1
ATOM 780 N N . GLN A 1 103 ? 11.696 1.079 -10.514 1.00 80.00 103 GLN A N 1
ATOM 781 C CA . GLN A 1 103 ? 12.592 0.046 -11.036 1.00 80.00 103 GLN A CA 1
ATOM 782 C C . GLN A 1 103 ? 13.000 0.303 -12.492 1.00 80.00 103 GLN A C 1
ATOM 784 O O . GLN A 1 103 ? 14.162 0.128 -12.834 1.00 80.00 103 GLN A O 1
ATOM 789 N N . ALA A 1 104 ? 12.077 0.727 -13.357 1.00 79.19 104 ALA A N 1
ATOM 790 C CA . ALA A 1 104 ? 12.392 1.037 -14.750 1.00 79.19 104 ALA A CA 1
ATOM 791 C C . ALA A 1 104 ? 13.396 2.193 -14.848 1.00 79.19 104 ALA A C 1
ATOM 793 O O . ALA A 1 104 ? 14.407 2.069 -15.528 1.00 79.19 104 ALA A O 1
ATOM 794 N N . ILE A 1 105 ? 13.164 3.271 -14.091 1.00 82.25 105 ILE A N 1
ATOM 795 C CA . ILE A 1 105 ? 14.090 4.410 -14.024 1.00 82.25 105 ILE A CA 1
ATOM 796 C C . ILE A 1 105 ? 15.437 3.961 -13.448 1.00 82.25 105 ILE A C 1
ATOM 798 O O . ILE A 1 105 ? 16.483 4.383 -13.922 1.00 82.25 105 ILE A O 1
ATOM 802 N N . PHE A 1 106 ? 15.431 3.086 -12.444 1.00 80.75 106 PHE A N 1
ATOM 803 C CA . PHE A 1 106 ? 16.653 2.575 -11.833 1.00 80.75 106 PHE A CA 1
ATOM 804 C C . PHE A 1 106 ? 17.554 1.821 -12.815 1.00 80.75 106 PHE A C 1
ATOM 806 O O . PHE A 1 106 ? 18.770 1.932 -12.725 1.00 80.75 106 PHE A O 1
ATOM 813 N N . LEU A 1 107 ? 16.962 1.084 -13.757 1.00 78.38 107 LEU A N 1
ATOM 814 C CA . LEU A 1 107 ? 17.702 0.342 -14.780 1.00 78.38 107 LEU A CA 1
ATOM 815 C C . LEU A 1 107 ? 18.344 1.244 -15.843 1.00 78.38 107 LEU A C 1
ATOM 817 O O . LEU A 1 107 ? 19.278 0.808 -16.507 1.00 78.38 107 LEU A O 1
ATOM 821 N N . GLU A 1 108 ? 17.849 2.468 -16.025 1.00 81.06 108 GLU A N 1
ATOM 822 C CA . GLU A 1 108 ? 18.362 3.416 -17.026 1.00 81.06 108 GLU A CA 1
ATOM 823 C C . GLU A 1 108 ? 19.416 4.382 -16.465 1.00 81.06 108 GLU A C 1
ATOM 825 O O . GLU A 1 108 ? 20.026 5.150 -17.209 1.00 81.06 108 GLU A O 1
ATOM 830 N N . VAL A 1 109 ? 19.607 4.389 -15.146 1.00 79.69 109 VAL A N 1
ATOM 831 C CA . VAL A 1 109 ? 20.409 5.390 -14.449 1.00 79.69 109 VAL A CA 1
ATOM 832 C C . VAL A 1 109 ? 21.769 4.819 -14.050 1.00 79.69 109 VAL A C 1
ATOM 834 O O . VAL A 1 109 ? 21.847 3.919 -13.222 1.00 79.69 109 VAL A O 1
ATOM 837 N N . ASP A 1 110 ? 22.845 5.439 -14.541 1.00 78.00 110 ASP A N 1
ATOM 838 C CA . ASP A 1 110 ? 24.223 5.072 -14.199 1.00 78.00 110 ASP A CA 1
ATOM 839 C C . ASP A 1 110 ? 24.898 6.072 -13.238 1.00 78.00 110 ASP A C 1
ATOM 841 O O . ASP A 1 110 ? 24.681 7.292 -13.269 1.00 78.00 110 ASP A O 1
ATOM 845 N N . GLY A 1 111 ? 25.809 5.567 -12.401 1.00 72.88 111 GLY A N 1
ATOM 846 C CA . GLY A 1 111 ? 26.771 6.387 -11.660 1.00 72.88 111 GLY A CA 1
ATOM 847 C C . GLY A 1 111 ? 26.194 7.077 -10.419 1.00 72.88 111 GLY A C 1
ATOM 848 O O . GLY A 1 111 ? 25.691 6.432 -9.509 1.00 72.88 111 GLY A O 1
ATOM 849 N N . VAL A 1 112 ? 26.333 8.404 -10.305 1.00 68.81 112 VAL A N 1
ATOM 850 C CA . VAL A 1 112 ? 25.980 9.151 -9.072 1.00 68.81 112 VAL A CA 1
ATOM 851 C C . VAL A 1 112 ? 24.468 9.158 -8.807 1.00 68.81 112 VAL A C 1
ATOM 853 O O . VAL A 1 112 ? 24.030 9.173 -7.655 1.00 68.81 112 VAL A O 1
ATOM 856 N N . PHE A 1 113 ? 23.663 9.110 -9.865 1.00 74.12 113 PHE A N 1
ATOM 857 C CA . PHE A 1 113 ? 22.205 9.120 -9.775 1.00 74.12 113 PHE A CA 1
ATOM 858 C C . PHE A 1 113 ? 21.629 7.779 -9.286 1.00 74.12 113 PHE A C 1
ATOM 860 O O . PHE A 1 113 ? 20.565 7.773 -8.667 1.00 74.12 113 PHE A O 1
ATOM 867 N N . GLU A 1 114 ? 22.366 6.674 -9.448 1.00 72.38 114 GLU A N 1
ATOM 868 C CA . GLU A 1 114 ? 22.028 5.347 -8.911 1.00 72.38 114 GLU A CA 1
ATOM 869 C C . GLU A 1 114 ? 21.877 5.413 -7.382 1.00 72.38 114 GLU A C 1
ATOM 871 O O . GLU A 1 114 ? 20.862 5.004 -6.818 1.00 72.38 114 GLU A O 1
ATOM 876 N N . PHE A 1 115 ? 22.834 6.056 -6.701 1.00 71.69 115 PHE A N 1
ATOM 877 C CA . PHE A 1 115 ? 22.793 6.265 -5.249 1.00 71.69 115 PHE A CA 1
ATOM 878 C C . PHE A 1 115 ? 21.589 7.114 -4.818 1.00 71.69 115 PHE A C 1
ATOM 880 O O . PHE A 1 115 ? 20.972 6.843 -3.785 1.00 71.69 115 PHE A O 1
ATOM 887 N N . GLY A 1 116 ? 21.232 8.124 -5.619 1.00 77.19 116 GLY A N 1
ATOM 888 C CA . GLY A 1 116 ? 20.045 8.949 -5.394 1.00 77.19 116 GLY A CA 1
ATOM 889 C C . GLY A 1 116 ? 18.755 8.133 -5.469 1.00 77.19 116 GLY A C 1
ATOM 890 O O . GLY A 1 116 ? 17.886 8.276 -4.609 1.00 77.19 116 GLY A O 1
ATOM 891 N N . MET A 1 117 ? 18.656 7.219 -6.435 1.00 78.75 117 MET A N 1
ATOM 892 C CA . MET A 1 117 ? 17.494 6.343 -6.604 1.00 78.75 117 MET A CA 1
ATOM 893 C C . MET A 1 117 ? 17.347 5.318 -5.472 1.00 78.75 117 MET A C 1
ATOM 895 O O . MET A 1 117 ? 16.220 5.052 -5.038 1.00 78.75 117 MET A O 1
ATOM 899 N N . ILE A 1 118 ? 18.460 4.801 -4.935 1.00 76.88 118 ILE A N 1
ATOM 900 C CA . ILE A 1 118 ? 18.447 3.919 -3.752 1.00 76.88 118 ILE A CA 1
ATOM 901 C C . ILE A 1 118 ? 17.948 4.681 -2.522 1.00 76.88 118 ILE A C 1
ATOM 903 O O . ILE A 1 118 ? 17.167 4.138 -1.748 1.00 76.88 118 ILE A O 1
ATOM 907 N N . ALA A 1 119 ? 18.358 5.941 -2.339 1.00 77.44 119 ALA A N 1
ATOM 908 C CA . ALA A 1 119 ? 17.879 6.782 -1.239 1.00 77.44 119 ALA A CA 1
ATOM 909 C C . ALA A 1 119 ? 16.420 7.242 -1.430 1.00 77.44 119 ALA A C 1
ATOM 911 O O . ALA A 1 119 ? 15.698 7.457 -0.452 1.00 77.44 119 ALA A O 1
ATOM 912 N N . LEU A 1 120 ? 15.963 7.359 -2.678 1.00 82.69 120 LEU A N 1
ATOM 913 C CA . LEU A 1 120 ? 14.591 7.728 -3.015 1.00 82.69 120 LEU A CA 1
ATOM 914 C C . LEU A 1 120 ? 13.585 6.632 -2.634 1.00 82.69 120 LEU A C 1
ATOM 916 O O . LEU A 1 120 ? 12.488 6.948 -2.174 1.00 82.69 120 LEU A O 1
ATOM 920 N N . LEU A 1 121 ? 13.957 5.356 -2.759 1.00 81.88 121 LEU A N 1
ATOM 921 C CA . LEU A 1 121 ? 13.083 4.224 -2.437 1.00 81.88 121 LEU A CA 1
ATOM 922 C C . LEU A 1 121 ? 12.555 4.244 -0.978 1.00 81.88 121 LEU A C 1
ATOM 924 O O . LEU A 1 121 ? 11.335 4.244 -0.788 1.00 81.88 121 LEU A O 1
ATOM 928 N N . PRO A 1 122 ? 13.392 4.349 0.077 1.00 80.69 122 PRO A N 1
ATOM 929 C CA . PRO A 1 122 ? 12.914 4.479 1.452 1.00 80.69 122 PRO A CA 1
ATOM 930 C C . PRO A 1 122 ? 12.145 5.783 1.704 1.00 80.69 122 PRO A C 1
ATOM 932 O O . PRO A 1 122 ? 11.250 5.789 2.552 1.00 80.69 122 PRO A O 1
ATOM 935 N N . ALA A 1 123 ? 12.420 6.863 0.962 1.00 82.94 123 ALA A N 1
ATOM 936 C CA . ALA A 1 123 ? 11.635 8.096 1.048 1.00 82.94 123 ALA A CA 1
ATOM 937 C C . ALA A 1 123 ? 10.208 7.907 0.500 1.00 82.94 123 ALA A C 1
ATOM 939 O O . ALA A 1 123 ? 9.245 8.313 1.156 1.00 82.94 123 ALA A O 1
ATOM 940 N N . ILE A 1 124 ? 10.060 7.225 -0.643 1.00 85.06 124 ILE A N 1
ATOM 941 C CA . ILE A 1 124 ? 8.758 6.835 -1.208 1.00 85.06 124 ILE A CA 1
ATOM 942 C C . ILE A 1 124 ? 8.000 5.951 -0.215 1.00 85.06 124 ILE A C 1
ATOM 944 O O . ILE A 1 124 ? 6.833 6.216 0.073 1.00 85.06 124 ILE A O 1
ATOM 948 N N . ASN A 1 125 ? 8.660 4.954 0.381 1.00 85.31 125 ASN A N 1
ATOM 949 C CA . ASN A 1 125 ? 8.025 4.099 1.389 1.00 85.31 125 ASN A CA 1
ATOM 950 C C . ASN A 1 125 ? 7.538 4.895 2.594 1.00 85.31 125 ASN A C 1
ATOM 952 O O . ASN A 1 125 ? 6.422 4.683 3.062 1.00 85.31 125 ASN A O 1
ATOM 956 N N . LEU A 1 126 ? 8.353 5.821 3.101 1.00 84.94 126 LEU A N 1
ATOM 957 C CA . LEU A 1 126 ? 7.971 6.659 4.230 1.00 84.94 126 LEU A CA 1
ATOM 958 C C . LEU A 1 126 ? 6.766 7.541 3.884 1.00 84.94 126 LEU A C 1
ATOM 960 O O . LEU A 1 126 ? 5.837 7.649 4.686 1.00 84.94 126 LEU A O 1
ATOM 964 N N . LEU A 1 127 ? 6.749 8.129 2.685 1.00 85.94 127 LEU A N 1
ATOM 965 C CA . LEU A 1 127 ? 5.618 8.914 2.200 1.00 85.94 127 LEU A CA 1
ATOM 966 C C . LEU A 1 127 ? 4.349 8.058 2.107 1.00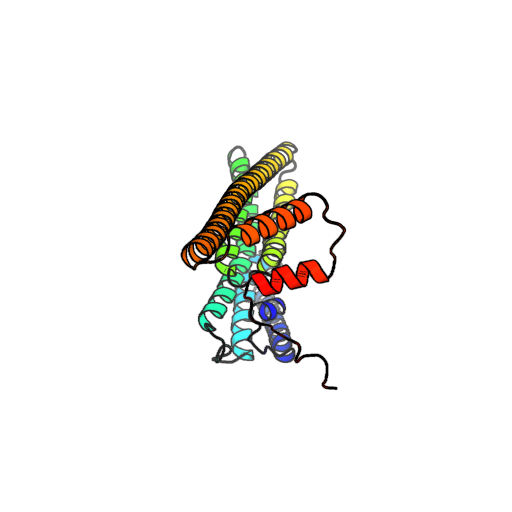 85.94 127 LEU A C 1
ATOM 968 O O . LEU A 1 127 ? 3.313 8.460 2.629 1.00 85.94 127 LEU A O 1
ATOM 972 N N . LEU A 1 128 ? 4.433 6.867 1.513 1.00 86.56 128 LEU A N 1
ATOM 973 C CA . LEU A 1 128 ? 3.301 5.947 1.384 1.00 86.56 128 LEU A CA 1
ATOM 974 C C . LEU A 1 128 ? 2.767 5.513 2.753 1.00 86.56 128 LEU A C 1
ATOM 976 O O . LEU A 1 128 ? 1.559 5.564 2.974 1.00 86.56 128 LEU A O 1
ATOM 980 N N . LYS A 1 129 ? 3.645 5.180 3.706 1.00 87.19 129 LYS A N 1
ATOM 981 C CA . LYS A 1 129 ? 3.257 4.861 5.091 1.00 87.19 129 LYS A CA 1
ATOM 982 C C . LYS A 1 129 ? 2.568 6.034 5.780 1.00 87.19 129 LYS A C 1
ATOM 984 O O . LYS A 1 129 ? 1.572 5.834 6.473 1.00 87.19 129 LYS A O 1
ATOM 989 N N . ASN A 1 130 ? 3.064 7.254 5.576 1.00 87.25 130 ASN A N 1
ATOM 990 C CA . ASN A 1 130 ? 2.472 8.468 6.139 1.00 87.25 130 ASN A CA 1
ATOM 991 C C . ASN A 1 130 ? 1.102 8.772 5.524 1.00 87.25 130 ASN A C 1
ATOM 993 O O . ASN A 1 130 ? 0.167 9.119 6.239 1.00 87.25 130 ASN A O 1
ATOM 997 N N . VAL A 1 131 ? 0.954 8.606 4.210 1.00 86.25 131 VAL A N 1
ATOM 998 C CA . VAL A 1 131 ? -0.332 8.775 3.524 1.00 86.25 131 VAL A CA 1
ATOM 999 C C . VAL A 1 131 ? -1.323 7.707 3.984 1.00 86.25 131 VAL A C 1
ATOM 1001 O O . VAL A 1 131 ? -2.457 8.038 4.323 1.00 86.25 131 VAL A O 1
ATOM 1004 N N . GLN A 1 132 ? -0.906 6.442 4.070 1.00 84.69 132 GLN A N 1
ATOM 1005 C CA . GLN A 1 132 ? -1.760 5.360 4.561 1.00 84.69 132 GLN A CA 1
ATOM 1006 C C . GLN A 1 132 ? -2.141 5.555 6.030 1.00 84.69 132 GLN A C 1
ATOM 1008 O O . GLN A 1 132 ? -3.299 5.357 6.363 1.00 84.69 132 GLN A O 1
ATOM 1013 N N . THR A 1 133 ? -1.243 6.019 6.904 1.00 84.31 133 THR A N 1
ATOM 1014 C CA . THR A 1 133 ? -1.603 6.359 8.297 1.00 84.31 133 THR A CA 1
ATOM 1015 C C . THR A 1 133 ? -2.546 7.557 8.376 1.00 84.31 133 THR A C 1
ATOM 1017 O O . THR A 1 133 ? -3.535 7.522 9.109 1.00 84.31 133 THR A O 1
ATOM 1020 N N . ALA A 1 134 ? -2.300 8.595 7.575 1.00 84.06 134 ALA A N 1
ATOM 1021 C CA . ALA A 1 134 ? -3.149 9.777 7.508 1.00 84.06 134 ALA A CA 1
ATOM 1022 C C . ALA A 1 134 ? -4.527 9.486 6.911 1.00 84.06 134 ALA A C 1
ATOM 1024 O O . ALA A 1 134 ? -5.476 10.174 7.261 1.00 84.06 134 ALA A O 1
ATOM 1025 N N . LEU A 1 135 ? -4.672 8.492 6.035 1.00 81.94 135 LEU A N 1
ATOM 1026 C CA . LEU A 1 135 ? -5.959 8.042 5.500 1.00 81.94 135 LEU A CA 1
ATOM 1027 C C . LEU A 1 135 ? -6.588 6.939 6.361 1.00 81.94 135 LEU A C 1
ATOM 1029 O O . LEU A 1 135 ? -7.799 6.831 6.458 1.00 81.94 135 LEU A O 1
ATOM 1033 N N . GLY A 1 136 ? -5.788 6.138 7.037 1.00 75.94 136 GLY A N 1
ATOM 1034 C CA . GLY A 1 136 ? -6.235 4.987 7.801 1.00 75.94 136 GLY A CA 1
ATOM 1035 C C . GLY A 1 136 ? -6.472 5.265 9.273 1.00 75.94 136 GLY A C 1
ATOM 1036 O O . GLY A 1 136 ? -6.748 4.327 10.001 1.00 75.94 136 GLY A O 1
ATOM 1037 N N . SER A 1 137 ? -6.399 6.519 9.728 1.00 74.75 137 SER A N 1
ATOM 1038 C CA . SER A 1 137 ? -6.514 6.864 11.155 1.00 74.75 137 SER A CA 1
ATOM 1039 C C . SER A 1 137 ? -7.813 6.395 11.824 1.00 74.75 137 SER A C 1
ATOM 1041 O O . SER A 1 137 ? -7.894 6.380 13.040 1.00 74.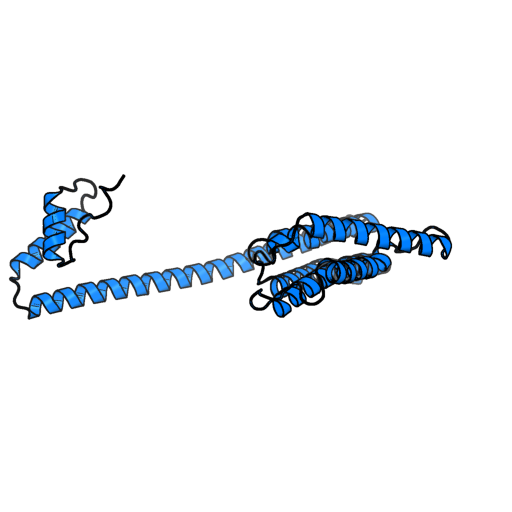75 137 SER A O 1
ATOM 1043 N N . HIS A 1 138 ? -8.844 6.063 11.043 1.00 69.62 138 HIS A N 1
ATOM 1044 C CA . HIS A 1 138 ? -10.098 5.499 11.545 1.00 69.62 138 HIS A CA 1
ATOM 1045 C C . HIS A 1 138 ? -10.019 3.977 11.805 1.00 69.62 138 HIS A C 1
ATOM 1047 O O . HIS A 1 138 ? -10.876 3.416 12.473 1.00 69.62 138 HIS A O 1
ATOM 1053 N N . LEU A 1 139 ? -8.988 3.315 11.285 1.00 63.75 139 LEU A N 1
ATOM 1054 C CA . LEU A 1 139 ? -8.762 1.877 11.326 1.00 63.75 139 LEU A CA 1
ATOM 1055 C C . LEU A 1 139 ? -7.581 1.564 12.257 1.00 63.75 139 LEU A C 1
ATOM 1057 O O . LEU A 1 139 ? -6.612 0.943 11.833 1.00 63.75 139 LEU A O 1
ATOM 1061 N N . GLU A 1 140 ? -7.610 2.057 13.496 1.00 66.19 140 GLU A N 1
ATOM 1062 C CA . GLU A 1 140 ? -6.438 2.050 14.391 1.00 66.19 140 GLU A CA 1
ATOM 1063 C C . GLU A 1 140 ? -5.775 0.666 14.537 1.00 66.19 140 GLU A C 1
ATOM 1065 O O . GLU A 1 140 ? -4.548 0.580 14.476 1.00 66.19 140 GLU A O 1
ATOM 1070 N N . ASP A 1 141 ? -6.560 -0.414 14.620 1.00 69.69 141 ASP A N 1
ATOM 1071 C CA . ASP A 1 141 ? -6.036 -1.760 14.901 1.00 69.69 141 ASP A CA 1
ATOM 1072 C C . ASP A 1 141 ? -5.584 -2.546 13.657 1.00 69.69 141 ASP A C 1
ATOM 1074 O O . ASP A 1 141 ? -4.624 -3.310 13.719 1.00 69.69 141 ASP A O 1
ATOM 1078 N N . SER A 1 142 ? -6.239 -2.369 12.503 1.00 66.81 142 SER A N 1
ATOM 1079 C CA . SER A 1 142 ? -5.904 -3.112 11.268 1.00 66.81 142 SER A CA 1
ATOM 1080 C C . SER A 1 142 ? -4.931 -2.372 10.353 1.00 66.81 142 SER A C 1
ATOM 1082 O O . SER A 1 142 ? -4.349 -2.963 9.443 1.00 66.81 142 SER A O 1
ATOM 1084 N N . LEU A 1 143 ? -4.758 -1.068 10.560 1.00 75.00 143 LEU A N 1
ATOM 1085 C CA . LEU A 1 143 ? -3.906 -0.232 9.725 1.00 75.00 143 LEU A CA 1
ATOM 1086 C C . LEU A 1 143 ? -2.425 -0.652 9.736 1.00 75.00 143 LEU A C 1
ATOM 1088 O O . LEU A 1 143 ? -1.838 -0.703 8.652 1.00 75.00 143 LEU A O 1
ATOM 1092 N N . PRO A 1 144 ? -1.803 -0.993 10.884 1.00 76.38 144 PRO A N 1
ATOM 1093 C CA . PRO A 1 144 ? -0.408 -1.426 10.900 1.00 76.38 144 PRO A CA 1
ATOM 1094 C C . PRO A 1 144 ? -0.185 -2.701 10.081 1.00 76.38 144 PRO A C 1
ATOM 1096 O O . PRO A 1 144 ? 0.780 -2.777 9.326 1.00 76.38 144 PRO A O 1
ATOM 1099 N N . GLU A 1 145 ? -1.099 -3.670 10.174 1.00 79.25 145 GLU A N 1
ATOM 1100 C CA . GLU A 1 145 ? -1.032 -4.927 9.419 1.00 79.25 145 GLU A CA 1
ATOM 1101 C C . GLU A 1 145 ? -1.062 -4.673 7.906 1.00 79.25 145 GLU A C 1
ATOM 1103 O O . GLU A 1 145 ? -0.214 -5.172 7.166 1.00 79.25 145 GLU A O 1
ATOM 1108 N N . VAL A 1 146 ? -2.002 -3.840 7.449 1.00 78.75 146 VAL A N 1
ATOM 1109 C CA . VAL A 1 146 ? -2.179 -3.504 6.027 1.00 78.75 146 VAL A CA 1
ATOM 1110 C C . VAL A 1 146 ? -0.963 -2.762 5.481 1.00 78.75 146 VAL A C 1
ATOM 1112 O O . VAL A 1 146 ? -0.506 -3.057 4.374 1.00 78.75 146 VAL A O 1
ATOM 1115 N N . ILE A 1 147 ? -0.419 -1.818 6.251 1.00 83.19 147 ILE A N 1
ATOM 1116 C CA . ILE A 1 147 ? 0.770 -1.056 5.866 1.00 83.19 147 ILE A CA 1
ATOM 1117 C C . ILE A 1 147 ? 1.981 -1.981 5.720 1.00 83.19 147 ILE A C 1
ATOM 1119 O O . ILE A 1 147 ? 2.694 -1.890 4.722 1.00 83.19 147 ILE A O 1
ATOM 1123 N N . ILE A 1 148 ? 2.210 -2.874 6.686 1.00 84.25 148 ILE A N 1
ATOM 1124 C CA . ILE A 1 148 ? 3.348 -3.802 6.652 1.00 84.25 148 ILE A CA 1
ATOM 1125 C C . ILE A 1 148 ? 3.196 -4.760 5.466 1.00 84.25 148 ILE A C 1
ATOM 1127 O O . ILE A 1 148 ? 4.108 -4.898 4.652 1.00 84.25 148 ILE A O 1
ATOM 1131 N N . PHE A 1 149 ? 2.026 -5.379 5.312 1.00 83.06 149 PHE A N 1
ATOM 1132 C CA . PHE A 1 149 ? 1.807 -6.349 4.242 1.00 83.06 149 PHE A CA 1
ATOM 1133 C C . PHE A 1 149 ? 1.898 -5.728 2.844 1.00 83.06 149 PHE A C 1
ATOM 1135 O O . PHE A 1 149 ? 2.365 -6.374 1.915 1.00 83.06 149 PHE A O 1
ATOM 1142 N N . SER A 1 150 ? 1.467 -4.478 2.673 1.00 83.06 150 SER A N 1
ATOM 1143 C CA . SER A 1 150 ? 1.503 -3.820 1.365 1.00 83.06 150 SER A CA 1
ATOM 1144 C C . SER A 1 150 ? 2.842 -3.145 1.088 1.00 83.06 150 SER A C 1
ATOM 1146 O O . SER A 1 150 ? 3.542 -3.517 0.144 1.00 83.06 150 SER A O 1
ATOM 1148 N N . VAL A 1 151 ? 3.212 -2.162 1.909 1.00 85.69 151 VAL A N 1
ATOM 1149 C CA . VAL A 1 151 ? 4.379 -1.307 1.684 1.00 85.69 151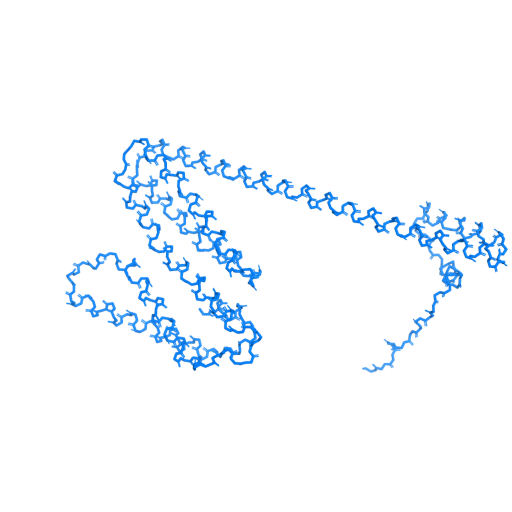 VAL A CA 1
ATOM 1150 C C . VAL A 1 151 ? 5.671 -2.077 1.899 1.00 85.69 151 VAL A C 1
ATOM 1152 O O . VAL A 1 151 ? 6.555 -2.007 1.049 1.00 85.69 151 VAL A O 1
ATOM 1155 N N . ASP A 1 152 ? 5.792 -2.828 2.996 1.00 86.12 152 ASP A N 1
ATOM 1156 C CA . ASP A 1 152 ? 7.073 -3.458 3.336 1.00 86.12 152 ASP A CA 1
ATOM 1157 C C . ASP A 1 152 ? 7.376 -4.667 2.460 1.00 86.12 152 ASP A C 1
ATOM 1159 O O . ASP A 1 152 ? 8.518 -4.827 2.031 1.00 86.12 152 ASP A O 1
ATOM 1163 N N . VAL A 1 153 ? 6.363 -5.467 2.120 1.00 86.75 153 VAL A N 1
ATOM 1164 C CA . VAL A 1 153 ? 6.534 -6.592 1.188 1.00 86.75 153 VAL A CA 1
ATOM 1165 C C . VAL A 1 153 ? 6.878 -6.088 -0.209 1.00 86.75 153 VAL A C 1
ATOM 1167 O O . VAL A 1 153 ? 7.848 -6.564 -0.796 1.00 86.75 153 VAL A O 1
ATOM 1170 N N . SER A 1 154 ? 6.137 -5.102 -0.729 1.00 82.25 154 SER A N 1
ATOM 1171 C CA . SER A 1 154 ? 6.429 -4.534 -2.051 1.00 82.25 154 SER A CA 1
ATOM 1172 C C . SER A 1 154 ? 7.839 -3.956 -2.073 1.00 82.25 154 SER A C 1
ATOM 1174 O O . SER A 1 154 ? 8.653 -4.341 -2.908 1.00 82.25 154 SER A O 1
ATOM 1176 N N . ASN A 1 155 ? 8.174 -3.111 -1.098 1.00 86.44 155 ASN A N 1
ATOM 1177 C CA . ASN A 1 155 ? 9.513 -2.556 -0.981 1.00 86.44 155 ASN A CA 1
ATOM 1178 C C . ASN A 1 155 ? 10.605 -3.633 -0.930 1.00 86.44 155 ASN A C 1
ATOM 1180 O O . ASN A 1 155 ? 11.622 -3.491 -1.600 1.00 86.44 155 ASN A O 1
ATOM 1184 N N . ALA A 1 156 ? 10.416 -4.704 -0.156 1.00 85.88 156 ALA A N 1
ATOM 1185 C CA . ALA A 1 156 ? 11.394 -5.783 -0.071 1.00 85.88 156 ALA A CA 1
ATOM 1186 C C . ALA A 1 156 ? 11.597 -6.467 -1.430 1.00 85.88 156 ALA A C 1
ATOM 1188 O O . ALA A 1 156 ? 12.738 -6.651 -1.852 1.00 85.88 156 ALA A O 1
ATOM 1189 N N . ILE A 1 157 ? 10.508 -6.784 -2.137 1.00 85.06 157 ILE A N 1
ATOM 1190 C CA . ILE A 1 157 ? 10.566 -7.409 -3.465 1.00 85.06 157 ILE A CA 1
ATOM 1191 C C . ILE A 1 157 ? 11.325 -6.512 -4.444 1.00 85.06 157 ILE A C 1
ATOM 1193 O O . ILE A 1 157 ? 12.257 -6.975 -5.099 1.00 85.06 157 ILE A O 1
ATOM 1197 N N . TYR A 1 158 ? 10.972 -5.228 -4.522 1.00 80.25 158 TYR A N 1
ATOM 1198 C CA . TYR A 1 158 ? 11.616 -4.310 -5.463 1.00 80.25 158 TYR A CA 1
ATOM 1199 C C . TYR A 1 158 ? 13.049 -3.974 -5.065 1.00 80.25 158 TYR A C 1
ATOM 1201 O O . TYR A 1 158 ? 13.904 -3.921 -5.937 1.00 80.25 158 TYR A O 1
ATOM 1209 N N . SER A 1 159 ? 13.359 -3.862 -3.772 1.00 79.06 159 SER A N 1
ATOM 1210 C CA . SER A 1 159 ? 14.739 -3.705 -3.306 1.00 79.06 159 SER A CA 1
ATOM 1211 C C . SER A 1 159 ? 15.603 -4.900 -3.710 1.00 79.06 159 SER A C 1
ATOM 1213 O O . SER A 1 159 ? 16.736 -4.704 -4.144 1.00 79.06 159 SER A O 1
ATOM 1215 N N . VAL A 1 160 ? 15.085 -6.129 -3.605 1.00 82.06 160 VAL A N 1
ATOM 1216 C CA . VAL A 1 160 ? 15.786 -7.329 -4.089 1.00 82.06 160 VAL A CA 1
ATOM 1217 C C . VAL A 1 160 ? 15.946 -7.285 -5.607 1.00 82.06 160 VAL A C 1
ATOM 1219 O O . VAL A 1 160 ? 17.012 -7.627 -6.114 1.00 82.06 160 VAL A O 1
ATOM 1222 N N . LEU A 1 161 ? 14.925 -6.826 -6.333 1.00 77.69 161 LEU A N 1
ATOM 1223 C CA . LEU A 1 161 ? 14.961 -6.719 -7.789 1.00 77.69 161 LEU A CA 1
ATOM 1224 C C . LEU A 1 161 ? 16.007 -5.699 -8.264 1.00 77.69 161 LEU A C 1
ATOM 1226 O O . LEU A 1 161 ? 16.780 -6.020 -9.163 1.00 77.69 161 LEU A O 1
ATOM 1230 N N . CYS A 1 162 ? 16.091 -4.531 -7.617 1.00 73.88 162 CYS A N 1
ATOM 1231 C CA . CYS A 1 162 ? 17.142 -3.529 -7.818 1.00 73.88 162 CYS A CA 1
ATOM 1232 C C . CYS A 1 162 ? 18.540 -4.117 -7.555 1.00 73.88 162 CYS A C 1
ATOM 1234 O O . CYS A 1 162 ? 19.462 -3.947 -8.351 1.00 73.88 162 CYS A O 1
ATOM 1236 N N . MET A 1 163 ? 18.706 -4.840 -6.439 1.00 73.56 163 MET A N 1
ATOM 1237 C CA . MET A 1 163 ? 19.987 -5.455 -6.071 1.00 73.56 163 MET A CA 1
ATOM 1238 C C . MET A 1 163 ? 20.404 -6.557 -7.051 1.00 73.56 163 MET A C 1
ATOM 1240 O O . MET A 1 163 ? 21.592 -6.705 -7.340 1.00 73.56 163 MET A O 1
ATOM 1244 N N . HIS A 1 164 ? 19.441 -7.328 -7.562 1.00 71.06 164 HIS A N 1
ATOM 1245 C CA . HIS A 1 164 ? 19.700 -8.377 -8.541 1.00 71.06 164 HIS A CA 1
ATOM 1246 C C . HIS A 1 164 ? 20.100 -7.799 -9.902 1.00 71.06 164 HIS A C 1
ATOM 1248 O O . HIS A 1 164 ? 21.072 -8.270 -10.492 1.00 71.06 164 HIS A O 1
ATOM 1254 N N . SER A 1 165 ? 19.404 -6.760 -10.374 1.00 62.34 165 SER A N 1
ATOM 1255 C CA . SER A 1 165 ? 19.670 -6.151 -11.681 1.00 62.34 165 SER A CA 1
ATOM 1256 C C . SER A 1 165 ? 21.024 -5.453 -11.778 1.00 62.34 165 SER A C 1
ATOM 1258 O O . SER A 1 165 ? 21.547 -5.298 -12.875 1.00 62.34 165 SER A O 1
ATOM 1260 N N . ALA A 1 166 ? 21.608 -5.051 -10.651 1.00 60.88 166 ALA A N 1
ATOM 1261 C CA . ALA A 1 166 ? 22.827 -4.252 -10.645 1.00 60.88 166 ALA A CA 1
ATOM 1262 C C . ALA A 1 166 ? 24.132 -5.027 -10.413 1.00 60.88 166 ALA A C 1
ATOM 1264 O O . ALA A 1 166 ? 25.200 -4.418 -10.424 1.00 60.88 166 ALA A O 1
ATOM 1265 N N . SER A 1 167 ? 24.060 -6.338 -10.143 1.00 56.28 167 SER A N 1
ATOM 1266 C CA . SER A 1 167 ? 25.189 -7.282 -9.998 1.00 56.28 167 SER A CA 1
ATOM 1267 C C . SER A 1 167 ? 26.478 -6.748 -9.327 1.00 56.28 167 SER A C 1
ATOM 1269 O O . SER A 1 167 ? 27.578 -7.181 -9.672 1.00 56.28 167 SER A O 1
ATOM 1271 N N . SER A 1 168 ? 26.388 -5.808 -8.378 1.00 65.06 168 SER A N 1
ATOM 1272 C CA . SER A 1 168 ? 27.548 -5.083 -7.841 1.00 65.06 168 SER A CA 1
ATOM 1273 C C . SER A 1 168 ? 27.509 -5.020 -6.316 1.00 65.06 168 SER A C 1
ATOM 1275 O O . SER A 1 168 ? 26.596 -4.456 -5.711 1.00 65.06 168 SER A O 1
ATOM 1277 N N . ILE A 1 169 ? 28.552 -5.561 -5.674 1.00 62.91 169 ILE A N 1
ATOM 1278 C CA . ILE A 1 169 ? 28.754 -5.588 -4.209 1.00 62.91 169 ILE A CA 1
ATOM 1279 C C . ILE A 1 169 ? 28.656 -4.177 -3.595 1.00 62.91 169 ILE A C 1
ATOM 1281 O O . ILE A 1 169 ? 28.217 -4.013 -2.455 1.00 62.91 169 ILE A O 1
ATOM 1285 N N . LYS A 1 170 ? 29.005 -3.140 -4.368 1.00 58.66 170 LYS A N 1
ATOM 1286 C CA . LYS A 1 170 ? 28.918 -1.733 -3.952 1.00 58.66 170 LYS A CA 1
ATOM 1287 C C . LYS A 1 170 ? 27.477 -1.296 -3.666 1.00 58.66 170 LYS A C 1
ATOM 1289 O O . LYS A 1 170 ? 27.247 -0.610 -2.675 1.00 58.66 170 LYS A O 1
ATOM 1294 N N . MET A 1 171 ? 26.512 -1.723 -4.479 1.00 61.12 171 MET A N 1
ATOM 1295 C CA . MET A 1 171 ? 25.102 -1.367 -4.300 1.00 61.12 171 MET A CA 1
ATOM 1296 C C . MET A 1 171 ? 24.501 -2.040 -3.060 1.00 61.12 171 MET A C 1
ATOM 1298 O O . MET A 1 171 ? 23.759 -1.416 -2.295 1.00 61.12 171 MET A O 1
ATOM 1302 N N . VAL A 1 172 ? 24.872 -3.301 -2.822 1.00 68.38 172 VAL A N 1
ATOM 1303 C CA . VAL A 1 172 ? 24.481 -4.044 -1.616 1.00 68.38 172 VAL A CA 1
ATOM 1304 C C . VAL A 1 172 ? 24.983 -3.324 -0.363 1.00 68.38 172 VAL A C 1
ATOM 1306 O O . VAL A 1 172 ? 24.211 -3.095 0.569 1.00 68.38 172 VAL A O 1
ATOM 1309 N N . ALA A 1 173 ? 26.251 -2.899 -0.361 1.00 68.50 173 ALA A N 1
ATOM 1310 C CA . ALA A 1 173 ? 26.839 -2.158 0.751 1.00 68.50 173 ALA A CA 1
ATOM 1311 C C . ALA A 1 173 ? 26.115 -0.823 1.012 1.00 68.50 173 ALA A C 1
ATOM 1313 O O . ALA A 1 173 ? 25.820 -0.495 2.160 1.00 68.50 173 ALA A O 1
ATOM 1314 N N . VAL A 1 174 ? 25.765 -0.076 -0.038 1.00 66.19 174 VAL A N 1
ATOM 1315 C CA . VAL A 1 174 ? 25.040 1.204 0.073 1.00 66.19 174 VAL A CA 1
ATOM 1316 C C . VAL A 1 174 ? 23.627 1.009 0.612 1.00 66.19 174 VAL A C 1
ATOM 1318 O O . VAL A 1 174 ? 23.215 1.722 1.525 1.00 66.19 174 VAL A O 1
ATOM 1321 N N . THR A 1 175 ? 22.895 0.027 0.087 1.00 65.44 175 THR A N 1
ATOM 1322 C CA . THR A 1 175 ? 21.530 -0.291 0.534 1.00 65.44 175 THR A CA 1
ATOM 1323 C C . THR A 1 175 ? 21.522 -0.669 2.013 1.00 65.44 175 THR A C 1
ATOM 1325 O O . THR A 1 175 ? 20.670 -0.210 2.773 1.00 65.44 175 THR A O 1
ATOM 1328 N N . LEU A 1 176 ? 22.518 -1.442 2.454 1.00 79.31 176 LEU A N 1
ATOM 1329 C CA . LEU A 1 176 ? 22.696 -1.789 3.860 1.00 79.31 176 LEU A CA 1
ATOM 1330 C C . LEU A 1 176 ? 22.961 -0.546 4.725 1.00 79.31 176 LEU A C 1
ATOM 1332 O O . LEU A 1 176 ? 22.328 -0.375 5.770 1.00 79.31 176 LEU A O 1
ATOM 1336 N N . VAL A 1 177 ? 23.847 0.349 4.283 1.00 75.19 177 VAL A N 1
ATOM 1337 C CA . VAL A 1 177 ? 24.132 1.607 4.992 1.00 75.19 177 VAL A CA 1
ATOM 1338 C C . VAL A 1 177 ? 22.878 2.476 5.088 1.00 75.19 177 VAL A C 1
ATOM 1340 O O . VAL A 1 177 ? 22.549 2.945 6.171 1.00 75.19 177 VAL A O 1
ATOM 1343 N N . ILE A 1 178 ? 22.118 2.641 4.007 1.00 75.12 178 ILE A N 1
ATOM 1344 C CA . ILE A 1 178 ? 20.883 3.436 4.021 1.00 75.12 178 ILE A CA 1
ATOM 1345 C C . ILE A 1 178 ? 19.833 2.803 4.942 1.00 75.12 178 ILE A C 1
ATOM 1347 O O . ILE A 1 178 ? 19.263 3.498 5.785 1.00 75.12 178 ILE A O 1
ATOM 1351 N N . ASN A 1 179 ? 19.615 1.490 4.850 1.00 75.19 179 ASN A N 1
ATOM 1352 C CA . ASN A 1 179 ? 18.647 0.787 5.694 1.00 75.19 179 ASN A CA 1
ATOM 1353 C C . ASN A 1 179 ? 19.012 0.874 7.181 1.00 75.19 179 ASN A C 1
ATOM 1355 O O . ASN A 1 179 ? 18.141 1.121 8.016 1.00 75.19 179 ASN A O 1
ATOM 1359 N N . THR A 1 180 ? 20.295 0.736 7.521 1.00 78.81 180 THR A N 1
ATOM 1360 C CA . THR A 1 180 ? 20.772 0.910 8.903 1.00 78.81 180 THR A CA 1
ATOM 1361 C C . THR A 1 180 ? 20.591 2.347 9.388 1.00 78.81 180 THR A C 1
ATOM 1363 O O . THR A 1 180 ? 20.130 2.551 10.510 1.00 78.81 180 THR A O 1
ATOM 1366 N N . LEU A 1 181 ? 20.846 3.350 8.544 1.00 78.31 181 LEU A N 1
ATOM 1367 C CA . LEU A 1 181 ? 20.609 4.759 8.872 1.00 78.31 181 LEU A CA 1
ATOM 1368 C C . LEU A 1 181 ? 19.125 5.043 9.129 1.00 78.31 181 LEU A C 1
ATOM 1370 O O . LEU A 1 181 ? 18.782 5.656 10.140 1.00 78.31 181 LEU A O 1
ATOM 1374 N N . VAL A 1 182 ? 18.237 4.545 8.266 1.00 80.00 182 VAL A N 1
ATOM 1375 C CA . VAL A 1 182 ? 16.780 4.646 8.447 1.00 80.00 182 VAL A CA 1
ATOM 1376 C C . VAL A 1 182 ? 16.348 3.958 9.744 1.00 80.00 182 VAL A C 1
ATOM 1378 O O . VAL A 1 182 ? 15.559 4.523 10.506 1.00 80.00 182 VAL A O 1
ATOM 1381 N N . MET A 1 183 ? 16.899 2.780 10.042 1.00 84.31 183 MET A N 1
ATOM 1382 C CA . MET A 1 183 ? 16.623 2.053 11.282 1.00 84.31 183 MET A CA 1
ATOM 1383 C C . MET A 1 183 ? 17.072 2.843 12.519 1.00 84.31 183 MET A C 1
ATOM 1385 O O . MET A 1 183 ? 16.298 2.986 13.467 1.00 84.31 183 MET A O 1
ATOM 1389 N N . ILE A 1 184 ? 18.280 3.414 12.497 1.00 84.44 184 ILE A N 1
ATOM 1390 C CA . ILE A 1 184 ? 18.818 4.244 13.583 1.00 84.44 184 ILE A CA 1
ATOM 1391 C C . ILE A 1 184 ? 17.961 5.497 13.777 1.00 84.44 184 ILE A C 1
ATOM 1393 O O . ILE A 1 184 ? 17.601 5.822 14.909 1.00 84.44 184 ILE A O 1
ATOM 1397 N N . LEU A 1 185 ? 17.587 6.188 12.698 1.00 80.50 185 LEU A N 1
ATOM 1398 C CA . LEU A 1 185 ? 16.735 7.378 12.763 1.00 80.50 185 LEU A CA 1
ATOM 1399 C C . LEU A 1 185 ? 15.339 7.052 13.301 1.00 80.50 185 LEU A C 1
ATOM 1401 O O . LEU A 1 185 ? 14.817 7.795 14.135 1.00 80.50 185 LEU A O 1
ATOM 1405 N N . SER A 1 186 ? 14.755 5.929 12.880 1.00 78.69 186 SER A N 1
ATOM 1406 C CA . SER A 1 186 ? 13.470 5.440 13.386 1.00 78.69 186 SER A CA 1
ATOM 1407 C C . SER A 1 186 ? 13.539 5.135 14.887 1.00 78.69 186 SER A C 1
ATOM 1409 O O . SER A 1 186 ? 12.718 5.627 15.669 1.00 78.69 186 SER A O 1
ATOM 1411 N N . LEU A 1 187 ? 14.587 4.425 15.319 1.00 84.31 187 LEU A N 1
ATOM 1412 C CA . LEU A 1 187 ? 14.842 4.129 16.728 1.00 84.31 187 LEU A CA 1
ATOM 1413 C C . LEU A 1 187 ? 15.056 5.410 17.543 1.00 84.31 187 LEU A C 1
ATOM 1415 O O . LEU A 1 187 ? 14.512 5.558 18.638 1.00 84.31 187 LEU A O 1
ATOM 1419 N N . HIS A 1 188 ? 15.808 6.367 17.004 1.00 84.44 188 HIS A N 1
ATOM 1420 C CA . HIS A 1 188 ? 16.076 7.635 17.670 1.00 84.44 188 HIS A CA 1
ATOM 1421 C C . HIS A 1 188 ? 14.809 8.496 17.785 1.00 84.44 188 HIS A C 1
ATOM 1423 O O . HIS A 1 188 ? 14.531 9.061 18.847 1.00 84.44 188 HIS A O 1
ATOM 1429 N N . GLY A 1 189 ? 13.987 8.531 16.735 1.00 83.44 189 GLY A N 1
ATOM 1430 C CA . GLY A 1 189 ? 12.676 9.175 16.742 1.00 83.44 189 GLY A CA 1
ATOM 1431 C C . GLY A 1 189 ? 11.735 8.556 17.776 1.00 83.44 189 GLY A C 1
ATOM 1432 O O . GLY A 1 189 ? 11.105 9.283 18.551 1.00 83.44 189 GLY A O 1
ATOM 1433 N N . MET A 1 190 ? 11.691 7.226 17.854 1.00 81.69 190 MET A N 1
ATOM 1434 C CA . MET A 1 190 ? 10.907 6.496 18.850 1.00 81.69 190 MET A CA 1
ATOM 1435 C C . MET A 1 190 ? 11.413 6.752 20.274 1.00 81.69 190 MET A C 1
ATOM 1437 O O . MET A 1 190 ? 10.609 7.032 21.166 1.00 81.69 190 MET A O 1
ATOM 1441 N N . ASN A 1 191 ? 12.728 6.745 20.495 1.00 81.38 191 ASN A N 1
ATOM 1442 C CA . ASN A 1 191 ? 13.326 7.071 21.790 1.00 81.38 191 ASN A CA 1
ATOM 1443 C C . ASN A 1 191 ? 13.004 8.505 22.218 1.00 81.38 191 ASN A C 1
ATOM 1445 O O . ASN A 1 191 ? 12.650 8.742 23.375 1.00 81.38 191 ASN A O 1
ATOM 1449 N N . ARG A 1 192 ? 13.046 9.469 21.293 1.00 83.44 192 ARG A N 1
ATOM 1450 C CA . ARG A 1 192 ? 12.664 10.858 21.576 1.00 83.44 192 ARG A CA 1
ATOM 1451 C C . ARG A 1 192 ? 11.188 10.968 21.963 1.00 83.44 192 ARG A C 1
ATOM 1453 O O . ARG A 1 192 ? 10.884 11.566 22.995 1.00 83.44 192 ARG A O 1
ATOM 1460 N N . ARG A 1 193 ? 10.280 10.361 21.189 1.00 78.44 193 ARG A N 1
ATOM 1461 C CA . ARG A 1 193 ? 8.836 10.348 21.498 1.00 78.44 193 ARG A CA 1
ATOM 1462 C C . ARG A 1 193 ? 8.549 9.657 22.832 1.00 78.44 193 ARG A C 1
ATOM 1464 O O . ARG A 1 193 ? 7.772 10.170 23.631 1.00 78.44 193 ARG A O 1
ATOM 1471 N N . SER A 1 194 ? 9.249 8.563 23.118 1.00 80.19 194 SER A N 1
ATOM 1472 C CA . SER A 1 194 ? 9.138 7.823 24.379 1.00 80.19 194 SER A CA 1
ATOM 1473 C C . SER A 1 194 ? 9.594 8.654 25.577 1.00 80.19 194 SER A C 1
ATOM 1475 O O . SER A 1 194 ? 8.948 8.630 26.622 1.00 80.19 194 SER A O 1
ATOM 1477 N N . ARG A 1 195 ? 10.674 9.434 25.441 1.00 81.00 195 ARG A N 1
ATOM 1478 C CA . ARG A 1 195 ? 11.138 10.350 26.497 1.00 81.00 195 ARG A CA 1
ATOM 1479 C C . ARG A 1 195 ? 10.122 11.452 26.786 1.00 81.00 195 ARG A C 1
ATOM 1481 O O . ARG A 1 195 ? 9.843 11.708 27.953 1.00 81.00 195 ARG A O 1
ATOM 1488 N N . VAL A 1 196 ? 9.535 12.053 25.751 1.00 82.56 196 VAL A N 1
ATOM 1489 C CA . VAL A 1 196 ? 8.497 13.088 25.908 1.00 82.56 196 VAL A CA 1
ATOM 1490 C C . VAL A 1 196 ? 7.235 12.506 26.552 1.00 82.56 196 VAL A C 1
ATOM 1492 O O . VAL A 1 196 ? 6.710 13.084 27.501 1.00 82.56 196 VAL A O 1
ATOM 1495 N N . ALA A 1 197 ? 6.792 11.324 26.115 1.00 79.75 197 ALA A N 1
ATOM 1496 C CA . ALA A 1 197 ? 5.642 10.638 26.705 1.00 79.75 197 ALA A CA 1
ATOM 1497 C C . ALA A 1 197 ? 5.876 10.266 28.182 1.00 79.75 197 ALA A C 1
ATOM 1499 O O . ALA A 1 197 ? 4.984 10.437 29.015 1.00 79.75 197 ALA A O 1
ATOM 1500 N N . ARG A 1 198 ? 7.089 9.810 28.533 1.00 79.50 198 ARG A N 1
ATOM 1501 C CA . ARG A 1 198 ? 7.478 9.531 29.927 1.00 79.50 198 ARG A CA 1
ATOM 1502 C C . ARG A 1 198 ? 7.509 10.800 30.781 1.00 79.50 198 ARG A C 1
ATOM 1504 O O . ARG A 1 198 ? 6.977 10.769 31.885 1.00 79.50 198 ARG A O 1
ATOM 1511 N N . ALA A 1 199 ? 8.059 11.903 30.268 1.00 83.12 199 ALA A N 1
ATOM 1512 C CA . ALA A 1 199 ? 8.095 13.189 30.970 1.00 83.12 199 ALA A CA 1
ATOM 1513 C C . ALA A 1 199 ? 6.685 13.760 31.216 1.00 83.12 199 ALA A C 1
ATOM 1515 O O . ALA A 1 199 ? 6.387 14.262 32.300 1.00 83.12 199 ALA A O 1
ATOM 1516 N N . CYS A 1 200 ? 5.788 13.627 30.235 1.00 83.62 200 CYS A N 1
ATOM 1517 C CA . CYS A 1 200 ? 4.393 14.039 30.379 1.00 83.62 200 CYS A CA 1
ATOM 1518 C C . CYS A 1 200 ? 3.657 13.179 31.423 1.00 83.62 200 CYS A C 1
ATOM 1520 O O . CYS A 1 200 ? 2.999 13.721 32.311 1.00 83.62 200 CYS A O 1
ATOM 1522 N N . ARG A 1 201 ? 3.848 11.848 31.401 1.00 83.81 201 ARG A N 1
ATOM 1523 C CA . ARG A 1 201 ? 3.307 10.950 32.438 1.00 83.81 201 ARG A CA 1
ATOM 1524 C C . ARG A 1 201 ? 3.822 11.289 33.837 1.00 83.81 201 ARG A C 1
ATOM 1526 O O . ARG A 1 201 ? 3.026 11.309 34.771 1.00 83.81 201 ARG A O 1
AT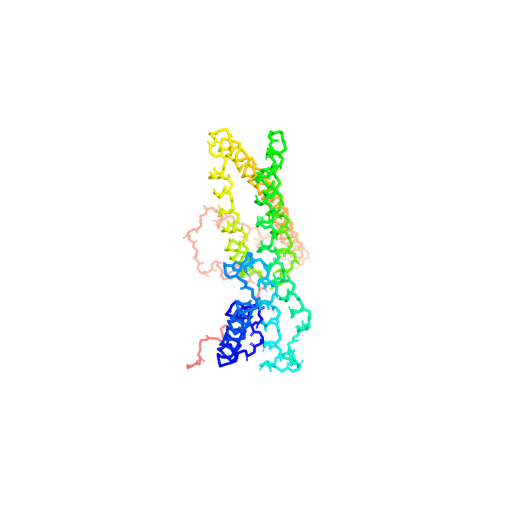OM 1533 N N . SER A 1 202 ? 5.118 11.568 34.005 1.00 83.19 202 SER A N 1
ATOM 1534 C CA . SER A 1 202 ? 5.658 11.942 35.321 1.00 83.19 202 SER A CA 1
ATOM 1535 C C . SER A 1 202 ? 5.074 13.259 35.828 1.00 83.19 202 SER A C 1
ATOM 1537 O O . SER A 1 202 ? 4.746 13.357 37.007 1.00 83.19 202 SER A O 1
ATOM 1539 N N . PHE A 1 203 ? 4.872 14.240 34.943 1.00 87.12 203 PHE A N 1
ATOM 1540 C CA . PHE A 1 203 ? 4.236 15.507 35.306 1.00 87.12 203 PHE A CA 1
ATOM 1541 C C . PHE A 1 203 ? 2.771 15.311 35.731 1.00 87.12 203 PHE A C 1
ATOM 1543 O O . PHE A 1 203 ? 2.349 15.825 36.765 1.00 87.12 203 PHE A O 1
ATOM 1550 N N . GLN A 1 204 ? 2.009 14.490 34.998 1.00 86.06 204 GLN A N 1
ATOM 1551 C CA . GLN A 1 204 ? 0.630 14.144 35.365 1.00 86.06 204 GLN A CA 1
ATOM 1552 C C . GLN A 1 204 ? 0.540 13.428 36.721 1.00 86.06 204 GLN A C 1
ATOM 1554 O O . GLN A 1 204 ? -0.369 13.709 37.505 1.00 86.06 204 GLN A O 1
ATOM 1559 N N . LEU A 1 205 ? 1.479 12.526 37.025 1.00 88.19 205 LEU A N 1
ATOM 1560 C CA . LEU A 1 205 ? 1.542 11.862 38.331 1.00 88.19 205 LEU A CA 1
ATOM 1561 C C . LEU A 1 205 ? 1.847 12.852 39.462 1.00 88.19 205 LEU A C 1
ATOM 1563 O O . LEU A 1 205 ? 1.220 12.762 40.518 1.00 88.19 205 LEU A O 1
ATOM 1567 N N . MET A 1 206 ? 2.750 13.812 39.236 1.00 87.06 206 MET A N 1
ATOM 1568 C CA . MET A 1 206 ? 3.041 14.875 40.205 1.00 87.06 206 MET A CA 1
ATOM 1569 C C . MET A 1 206 ? 1.811 15.749 40.467 1.00 87.06 206 MET A C 1
ATOM 1571 O O . MET A 1 206 ? 1.470 15.974 41.627 1.00 87.06 206 MET A O 1
ATOM 1575 N N . GLU A 1 207 ? 1.076 16.159 39.426 1.00 87.19 207 GLU A N 1
ATOM 1576 C CA . GLU A 1 207 ? -0.187 16.887 39.609 1.00 87.19 207 GLU A CA 1
ATOM 1577 C C . GLU A 1 207 ? -1.220 16.069 40.394 1.00 87.19 207 GLU A C 1
ATOM 1579 O O . GLU A 1 207 ? -1.893 16.601 41.281 1.00 87.19 207 GLU A O 1
ATOM 1584 N N . GLN A 1 208 ? -1.365 14.774 40.096 1.00 85.44 208 GLN A N 1
ATOM 1585 C CA . GLN A 1 208 ? -2.292 13.914 40.832 1.00 85.44 208 GLN A CA 1
ATOM 1586 C C . GLN A 1 208 ? -1.894 13.767 42.302 1.00 85.44 208 GLN A C 1
ATOM 1588 O O . GLN A 1 208 ? -2.765 13.848 43.175 1.00 85.44 208 GLN A O 1
ATOM 1593 N N . GLN A 1 209 ? -0.604 13.581 42.596 1.00 84.75 209 GLN A N 1
ATOM 1594 C CA . GLN A 1 209 ? -0.111 13.539 43.973 1.00 84.75 209 GLN A CA 1
ATOM 1595 C C . GLN A 1 209 ? -0.352 14.866 44.691 1.00 84.75 209 GLN A C 1
ATOM 1597 O O . GLN A 1 209 ? -0.858 14.863 45.813 1.00 84.75 209 GLN A O 1
ATOM 1602 N N . GLN A 1 210 ? -0.083 15.993 44.037 1.00 85.69 210 GLN A N 1
ATOM 1603 C CA . GLN A 1 210 ? -0.287 17.315 44.620 1.00 85.69 210 GLN A CA 1
ATOM 1604 C C . GLN A 1 210 ? -1.771 17.590 44.898 1.00 85.69 210 GLN A C 1
ATOM 1606 O O . GLN A 1 210 ? -2.117 18.100 45.964 1.00 85.69 210 GLN A O 1
ATOM 1611 N N . ARG A 1 211 ? -2.676 17.183 43.997 1.00 82.25 211 ARG A N 1
ATOM 1612 C CA . ARG A 1 211 ? -4.130 17.261 44.225 1.00 82.25 211 ARG A CA 1
ATOM 1613 C C . ARG A 1 211 ? -4.579 16.375 45.386 1.00 82.25 211 ARG A C 1
ATOM 1615 O O . ARG A 1 211 ? -5.437 16.802 46.158 1.00 82.25 211 ARG A O 1
ATOM 1622 N N . LYS A 1 212 ? -4.014 15.169 45.530 1.00 83.75 212 LYS A N 1
ATOM 1623 C CA . LYS A 1 212 ? -4.291 14.297 46.684 1.00 83.75 212 LYS A CA 1
ATOM 1624 C C . LYS A 1 212 ? -3.821 14.943 47.983 1.00 83.75 212 LYS A C 1
ATOM 1626 O O . LYS A 1 212 ? -4.632 15.064 48.890 1.00 83.75 212 LYS A O 1
ATOM 1631 N N . LEU A 1 213 ? -2.577 15.421 48.045 1.00 83.94 213 LEU A N 1
ATOM 1632 C CA . LEU A 1 213 ? -2.032 16.096 49.228 1.00 83.94 213 LEU A CA 1
ATOM 1633 C C . LEU A 1 213 ? -2.866 17.319 49.615 1.00 83.94 213 LEU A C 1
ATOM 1635 O O . LEU A 1 213 ? -3.236 17.459 50.776 1.00 83.94 213 LEU A O 1
ATOM 1639 N N . ARG A 1 214 ? -3.251 18.147 48.637 1.00 84.25 214 ARG A N 1
ATOM 1640 C CA . ARG A 1 214 ? -4.101 19.320 48.873 1.00 84.25 214 ARG A CA 1
ATOM 1641 C C . ARG A 1 214 ? -5.482 18.940 49.412 1.00 84.25 214 ARG A C 1
ATOM 1643 O O . ARG A 1 214 ? -5.972 19.610 50.313 1.00 84.25 214 ARG A O 1
ATOM 1650 N N . ARG A 1 215 ? -6.094 17.858 48.904 1.00 79.06 215 ARG A N 1
ATOM 1651 C CA . ARG A 1 215 ? -7.360 17.327 49.444 1.00 79.06 215 ARG A CA 1
ATOM 1652 C C . ARG A 1 215 ? -7.200 16.825 50.875 1.00 79.06 215 ARG A C 1
ATOM 1654 O O . ARG A 1 215 ? -8.027 17.158 51.718 1.00 79.06 215 ARG A O 1
ATOM 1661 N N . THR A 1 216 ? -6.150 16.056 51.158 1.00 78.25 216 THR A N 1
ATOM 1662 C CA . THR A 1 216 ? -5.883 15.556 52.514 1.00 78.25 216 THR A CA 1
ATOM 1663 C C . THR A 1 216 ? -5.673 16.712 53.486 1.00 78.25 216 THR A C 1
ATOM 1665 O O . THR A 1 216 ? -6.236 16.698 54.575 1.00 78.25 216 THR A O 1
ATOM 1668 N N . GLN A 1 217 ? -4.936 17.742 53.067 1.00 79.06 217 GLN A N 1
ATOM 1669 C CA . GLN A 1 217 ? -4.690 18.937 53.866 1.00 79.06 217 GLN A CA 1
ATOM 1670 C C . GLN A 1 217 ? -5.979 19.733 54.117 1.00 79.06 217 GLN A C 1
ATOM 1672 O O . GLN A 1 217 ? -6.268 20.048 55.262 1.00 79.06 217 GLN A O 1
ATOM 1677 N N . SER A 1 218 ? -6.820 19.949 53.096 1.00 72.31 218 SER A N 1
ATOM 1678 C CA . SER A 1 218 ? -8.110 20.634 53.286 1.00 72.31 218 SER A CA 1
ATOM 1679 C C . SER A 1 218 ? -9.070 19.874 54.206 1.00 72.31 218 SER A C 1
ATOM 1681 O O . SER A 1 218 ? -9.832 20.490 54.944 1.00 72.31 218 SER A O 1
ATOM 1683 N N . ILE A 1 219 ? -9.028 18.535 54.183 1.00 71.38 219 ILE A N 1
ATOM 1684 C CA . ILE A 1 219 ? -9.810 17.708 55.109 1.00 71.38 219 ILE A CA 1
ATOM 1685 C C . ILE A 1 219 ? -9.274 17.898 56.530 1.00 71.38 219 ILE A C 1
ATOM 1687 O O . ILE A 1 219 ? -10.063 18.140 57.440 1.00 71.38 219 ILE A O 1
ATOM 1691 N N . LEU A 1 220 ? -7.951 17.868 56.712 1.00 68.31 220 LEU A N 1
ATOM 1692 C CA . LEU A 1 220 ? -7.312 18.127 58.003 1.00 68.31 220 LEU A CA 1
ATOM 1693 C C . LEU A 1 220 ? -7.703 19.500 58.573 1.00 68.31 220 LEU A C 1
ATOM 1695 O O . LEU A 1 220 ? -8.110 19.579 59.730 1.00 68.31 220 LEU A O 1
ATOM 1699 N N . ASP A 1 221 ? -7.655 20.550 57.753 1.00 66.62 221 ASP A N 1
ATOM 1700 C CA . ASP A 1 221 ? -7.999 21.917 58.161 1.00 66.62 221 ASP A CA 1
ATOM 1701 C C . ASP A 1 221 ? -9.491 22.051 58.508 1.00 66.62 221 ASP A C 1
ATOM 1703 O O . ASP A 1 221 ? -9.848 22.703 59.493 1.00 66.62 221 ASP A O 1
ATOM 1707 N N . SER A 1 222 ? -10.377 21.382 57.758 1.00 65.00 222 SER A N 1
ATOM 1708 C CA . SER A 1 222 ? -11.819 21.352 58.056 1.00 65.00 222 SER A CA 1
ATOM 1709 C C . SER A 1 222 ? -12.147 20.610 59.358 1.00 65.00 222 SER A C 1
ATOM 1711 O O . SER A 1 222 ? -13.057 20.999 60.084 1.00 65.00 222 SER A O 1
ATOM 1713 N N . VAL A 1 223 ? -11.374 19.576 59.699 1.00 62.78 223 VAL A N 1
ATOM 1714 C CA . VAL A 1 223 ? -11.532 18.816 60.948 1.00 62.78 223 VAL A CA 1
ATOM 1715 C C . VAL A 1 223 ? -10.942 19.579 62.140 1.00 62.78 223 VAL A C 1
ATOM 1717 O O . VAL A 1 223 ? -11.522 19.554 63.227 1.00 62.78 223 VAL A O 1
ATOM 1720 N N . ALA A 1 224 ? -9.833 20.297 61.940 1.00 60.41 224 ALA A N 1
ATOM 1721 C CA . ALA A 1 224 ? -9.215 21.144 62.961 1.00 60.41 224 ALA A CA 1
ATOM 1722 C C . ALA A 1 224 ? -10.077 22.373 63.303 1.00 60.41 224 ALA A C 1
ATOM 1724 O O . ALA A 1 224 ? -10.182 22.748 64.469 1.00 60.41 224 ALA A O 1
ATOM 1725 N N . THR A 1 225 ? -10.736 22.973 62.308 1.00 60.44 225 THR A N 1
ATOM 1726 C CA . THR A 1 225 ? -11.672 24.097 62.509 1.00 60.44 225 THR A CA 1
ATOM 1727 C C . THR A 1 225 ? -13.067 23.645 62.956 1.00 60.44 225 THR A C 1
ATOM 1729 O O . THR A 1 225 ? -13.766 24.404 63.621 1.00 60.44 225 THR A O 1
ATOM 1732 N N . GLY A 1 226 ? -13.451 22.396 62.665 1.00 56.56 226 GLY A N 1
ATOM 1733 C CA . GLY A 1 226 ? -14.720 21.774 63.060 1.00 56.56 226 GLY A CA 1
ATOM 1734 C C . GLY A 1 226 ? -14.794 21.227 64.494 1.00 56.56 226 GLY A C 1
ATOM 1735 O O . GLY A 1 226 ? -15.762 20.548 64.822 1.00 56.56 226 GLY A O 1
ATOM 1736 N N . GLY A 1 227 ? -13.811 21.495 65.359 1.00 53.75 227 GLY A N 1
ATOM 1737 C CA . GLY A 1 227 ? -13.887 21.124 66.778 1.00 53.75 227 GLY A CA 1
ATOM 1738 C C . GLY A 1 227 ? -13.747 19.623 67.063 1.00 53.75 227 GLY A C 1
ATOM 1739 O O . GLY A 1 227 ? -14.406 19.108 67.964 1.00 53.75 227 GLY A O 1
ATOM 1740 N N . CYS A 1 228 ? -12.894 18.903 66.326 1.00 55.56 228 CYS A N 1
ATOM 1741 C CA . CYS A 1 228 ? -12.522 17.533 66.687 1.00 55.56 228 CYS A CA 1
ATOM 1742 C C . CYS A 1 228 ? -11.234 17.509 67.533 1.00 55.56 228 CYS A C 1
ATOM 1744 O O . CYS A 1 228 ? -10.274 18.227 67.257 1.00 55.56 228 CYS A O 1
ATOM 1746 N N . ASN A 1 229 ? -11.214 16.674 68.577 1.00 58.12 229 ASN A N 1
ATOM 1747 C CA . ASN A 1 229 ? -10.145 16.608 69.577 1.00 58.12 229 ASN A CA 1
ATOM 1748 C C . ASN A 1 229 ? -8.768 16.262 68.951 1.00 58.12 229 ASN A C 1
ATOM 1750 O O . ASN A 1 229 ? -8.656 15.242 68.262 1.00 58.12 229 ASN A O 1
ATOM 1754 N N . PRO A 1 230 ? -7.683 17.007 69.253 1.00 57.19 230 PRO A N 1
ATOM 1755 C CA . PRO A 1 230 ? -6.347 16.806 68.665 1.00 57.19 230 PRO A CA 1
ATOM 1756 C C . PRO A 1 230 ? -5.722 15.428 68.966 1.00 57.19 230 PRO A C 1
ATOM 1758 O O . PRO A 1 230 ? -4.825 14.979 68.254 1.00 57.19 230 PRO A O 1
ATOM 1761 N N . ALA A 1 231 ? -6.230 14.718 69.979 1.00 54.16 231 ALA A N 1
ATOM 1762 C CA . ALA A 1 231 ? -5.821 13.357 70.326 1.00 54.16 231 ALA A CA 1
ATOM 1763 C C . ALA A 1 231 ? -6.243 12.298 69.283 1.00 54.16 231 ALA A C 1
ATOM 1765 O O . ALA A 1 231 ? -5.543 11.305 69.088 1.00 54.16 231 ALA A O 1
ATOM 1766 N N . LEU A 1 232 ? -7.357 12.496 68.567 1.00 55.31 232 LEU A N 1
ATOM 1767 C CA . LEU A 1 232 ? -7.804 11.538 67.542 1.00 55.31 232 LEU A CA 1
ATOM 1768 C C . LEU A 1 232 ? -6.964 11.633 66.266 1.00 55.31 232 LEU A C 1
ATOM 1770 O O . LEU A 1 232 ? -6.708 10.628 65.603 1.00 55.31 232 LEU A O 1
ATOM 1774 N N . LEU A 1 233 ? -6.478 12.835 65.961 1.00 61.62 233 LEU A N 1
ATOM 1775 C CA . LEU A 1 233 ? -5.657 13.110 64.788 1.00 61.62 233 LEU A CA 1
ATOM 1776 C C . LEU A 1 233 ? -4.256 12.503 64.943 1.00 61.62 233 LEU A C 1
ATOM 1778 O O . LEU A 1 233 ? -3.766 11.852 64.021 1.00 61.62 233 LEU A O 1
ATOM 1782 N N . SER A 1 234 ? -3.652 12.612 66.132 1.00 57.28 234 SER A N 1
ATOM 1783 C CA . SER A 1 234 ? -2.376 11.940 66.413 1.00 57.28 234 SER A CA 1
ATOM 1784 C C . SER A 1 234 ? -2.510 10.417 66.329 1.00 57.28 234 SER A C 1
ATOM 1786 O O . SER A 1 234 ? -1.637 9.759 65.770 1.00 57.28 234 SER A O 1
ATOM 1788 N N . THR A 1 235 ? -3.636 9.859 66.781 1.00 58.75 235 THR A N 1
ATOM 1789 C CA . THR A 1 235 ? -3.900 8.414 66.717 1.00 58.75 235 THR A CA 1
ATOM 1790 C C . THR A 1 235 ? -4.052 7.927 65.269 1.00 58.75 235 THR A C 1
ATOM 1792 O O . THR A 1 235 ? -3.514 6.878 64.908 1.00 58.75 235 THR A O 1
ATOM 1795 N N . LEU A 1 236 ? -4.704 8.707 64.397 1.00 63.69 236 LEU A N 1
ATOM 1796 C CA . LEU A 1 236 ? -4.826 8.405 62.963 1.00 63.69 236 LEU A CA 1
ATOM 1797 C C . LEU A 1 236 ? -3.471 8.495 62.231 1.00 63.69 236 LEU A C 1
ATOM 1799 O O . LEU A 1 236 ? -3.143 7.662 61.384 1.00 63.69 236 LEU A O 1
ATOM 1803 N N . VAL A 1 237 ? -2.650 9.491 62.572 1.00 66.94 237 VAL A N 1
ATOM 1804 C CA . VAL A 1 237 ? -1.303 9.650 62.000 1.00 66.94 237 VAL A CA 1
ATOM 1805 C C . VAL A 1 237 ? -0.379 8.525 62.469 1.00 66.94 237 VAL A C 1
ATOM 1807 O O . VAL A 1 237 ? 0.331 7.941 61.658 1.00 66.94 237 VAL A O 1
ATOM 1810 N N . VAL A 1 238 ? -0.430 8.145 63.746 1.00 63.53 238 VAL A N 1
ATOM 1811 C CA . VAL A 1 238 ? 0.374 7.043 64.302 1.00 63.53 238 VAL A CA 1
ATOM 1812 C C . VAL A 1 238 ? -0.017 5.692 63.694 1.00 63.53 238 VAL A C 1
ATOM 1814 O O . VAL A 1 238 ? 0.856 4.888 63.363 1.00 63.53 238 VAL A O 1
ATOM 1817 N N . THR A 1 239 ? -1.311 5.439 63.492 1.00 58.78 239 THR A N 1
ATOM 1818 C CA . THR A 1 239 ? -1.796 4.192 62.869 1.00 58.78 239 THR A CA 1
ATOM 1819 C C . THR A 1 239 ? -1.447 4.118 61.382 1.00 58.78 239 THR A C 1
ATOM 1821 O O . THR A 1 239 ? -0.982 3.078 60.916 1.00 58.78 239 THR A O 1
ATOM 1824 N N . THR A 1 240 ? -1.554 5.225 60.642 1.00 63.34 240 THR A N 1
ATOM 1825 C CA . THR A 1 240 ? -1.098 5.284 59.240 1.00 63.34 240 THR A CA 1
ATOM 1826 C C . THR A 1 240 ? 0.424 5.180 59.109 1.00 63.34 240 THR A C 1
ATOM 1828 O O . THR A 1 240 ? 0.905 4.547 58.169 1.00 63.34 240 THR A O 1
ATOM 1831 N N . MET A 1 241 ? 1.193 5.700 60.072 1.00 60.75 241 MET A N 1
ATOM 1832 C CA . MET A 1 241 ? 2.646 5.499 60.112 1.00 60.75 241 MET A CA 1
ATOM 1833 C C . MET A 1 241 ? 3.010 4.026 60.346 1.00 60.75 241 MET A C 1
ATOM 1835 O O . MET A 1 241 ? 3.874 3.497 59.650 1.00 60.75 241 MET A O 1
ATOM 1839 N N . ARG A 1 242 ? 2.308 3.330 61.255 1.00 57.12 242 ARG A N 1
ATOM 1840 C CA . ARG A 1 242 ? 2.504 1.884 61.470 1.00 57.12 242 ARG A CA 1
ATOM 1841 C C . ARG A 1 242 ? 2.163 1.045 60.236 1.00 57.12 242 ARG A C 1
ATOM 1843 O O . ARG A 1 242 ? 2.890 0.102 59.938 1.00 57.12 242 ARG A O 1
ATOM 1850 N N . MET A 1 243 ? 1.130 1.425 59.483 1.00 53.03 243 MET A N 1
ATOM 1851 C CA . MET A 1 243 ? 0.745 0.767 58.222 1.00 53.03 243 MET A CA 1
ATOM 1852 C C . MET A 1 243 ? 1.827 0.866 57.134 1.00 53.03 243 MET A C 1
ATOM 1854 O O . MET A 1 243 ? 1.944 -0.026 56.298 1.00 53.03 243 MET A O 1
ATOM 1858 N N . LEU A 1 244 ? 2.635 1.934 57.146 1.00 55.31 244 LEU A N 1
ATOM 1859 C CA . LEU A 1 244 ? 3.763 2.111 56.222 1.00 55.31 244 LEU A CA 1
ATOM 1860 C C . LEU A 1 244 ? 5.017 1.340 56.661 1.00 55.31 244 LEU A C 1
ATOM 1862 O O . LEU A 1 244 ? 5.859 1.024 55.823 1.00 55.31 244 LEU A O 1
ATOM 1866 N N . GLN A 1 245 ? 5.145 1.037 57.955 1.00 59.47 245 GLN A N 1
ATOM 1867 C CA . GLN A 1 245 ? 6.336 0.412 58.538 1.00 59.47 245 GLN A CA 1
ATOM 1868 C C . GLN A 1 245 ? 6.294 -1.129 58.513 1.00 59.47 245 GLN A C 1
ATOM 1870 O O . GLN A 1 245 ? 7.352 -1.754 58.508 1.00 59.47 245 GLN A O 1
ATOM 1875 N N . ALA A 1 246 ? 5.107 -1.750 58.447 1.00 54.50 246 ALA A N 1
ATOM 1876 C CA . ALA A 1 246 ? 4.944 -3.202 58.310 1.00 54.50 246 ALA A CA 1
ATOM 1877 C C . ALA A 1 246 ? 3.704 -3.556 57.451 1.00 54.50 246 ALA A C 1
ATOM 1879 O O . ALA A 1 246 ? 2.593 -3.638 57.974 1.00 54.50 246 ALA A O 1
ATOM 1880 N N . PRO A 1 247 ? 3.857 -3.806 56.137 1.00 51.00 247 PRO A N 1
ATOM 1881 C CA . PRO A 1 247 ? 2.736 -3.934 55.193 1.00 51.00 247 PRO A CA 1
ATOM 1882 C C . PRO A 1 247 ? 1.961 -5.272 55.261 1.00 51.00 247 PRO A C 1
ATOM 1884 O O . PRO A 1 247 ? 1.252 -5.610 54.316 1.00 51.00 247 PRO A O 1
ATOM 1887 N N . GLY A 1 248 ? 2.098 -6.058 56.338 1.00 51.09 248 GLY A N 1
ATOM 1888 C CA . GLY A 1 248 ? 1.671 -7.467 56.379 1.00 51.09 248 GLY A CA 1
ATOM 1889 C C . GLY A 1 248 ? 0.720 -7.898 57.503 1.00 51.09 248 GLY A C 1
ATOM 1890 O O . GLY A 1 248 ? 0.252 -9.031 57.466 1.00 51.09 248 GLY A O 1
ATOM 1891 N N . GLN A 1 249 ? 0.403 -7.050 58.485 1.00 48.38 249 GLN A N 1
ATOM 1892 C CA . GLN A 1 249 ? -0.582 -7.371 59.529 1.00 48.38 249 GLN A CA 1
ATOM 1893 C C . GLN A 1 249 ? -1.717 -6.355 59.487 1.00 48.38 249 GLN A C 1
ATOM 1895 O O . GLN A 1 249 ? -1.635 -5.278 60.068 1.00 48.38 249 GLN A O 1
ATOM 1900 N N . LEU A 1 250 ? -2.768 -6.697 58.747 1.00 50.75 250 LEU A N 1
ATOM 1901 C CA . LEU A 1 250 ? -3.961 -5.876 58.607 1.00 50.75 250 LEU A CA 1
ATOM 1902 C C . LEU A 1 250 ? -5.077 -6.504 59.448 1.00 50.75 250 LEU A C 1
ATOM 1904 O O . LEU A 1 250 ? -5.763 -7.416 58.988 1.00 50.75 250 LEU A O 1
ATOM 1908 N N . ASP A 1 251 ? -5.228 -6.054 60.694 1.00 57.22 251 ASP A N 1
ATOM 1909 C CA . ASP A 1 251 ? -6.346 -6.479 61.536 1.00 57.22 251 ASP A CA 1
ATOM 1910 C C . ASP A 1 251 ? -7.649 -5.809 61.057 1.00 57.22 251 ASP A C 1
ATOM 1912 O O . ASP A 1 251 ? -7.695 -4.621 60.717 1.00 57.22 251 ASP A O 1
ATOM 1916 N N . SER A 1 252 ? -8.734 -6.583 60.987 1.00 56.66 252 SER A N 1
ATOM 1917 C CA . SER A 1 252 ? -10.011 -6.137 60.409 1.00 56.66 252 SER A CA 1
ATOM 1918 C C . SER A 1 252 ? -10.669 -5.023 61.226 1.00 56.66 252 SER A C 1
ATOM 1920 O O . SER A 1 252 ? -11.524 -4.305 60.694 1.00 56.66 252 SER A O 1
ATOM 1922 N N . ASN A 1 253 ? -10.320 -4.899 62.506 1.00 55.50 253 ASN A N 1
ATOM 1923 C CA . ASN A 1 253 ? -10.852 -3.855 63.370 1.00 55.50 253 ASN A CA 1
ATOM 1924 C C . ASN A 1 253 ? -10.261 -2.485 63.029 1.00 55.50 253 ASN A C 1
ATOM 1926 O O . ASN A 1 253 ? -11.030 -1.537 62.881 1.00 55.50 253 ASN A O 1
ATOM 1930 N N . ASP A 1 254 ? -8.954 -2.401 62.770 1.00 57.56 254 ASP A N 1
ATOM 1931 C CA . ASP A 1 254 ? -8.268 -1.143 62.440 1.00 57.56 254 ASP A CA 1
ATOM 1932 C C . ASP A 1 254 ? -8.757 -0.547 61.112 1.00 57.56 254 ASP A C 1
ATOM 1934 O O . ASP A 1 254 ? -8.951 0.664 60.972 1.00 57.56 254 ASP A O 1
ATOM 1938 N N . LEU A 1 255 ? -9.074 -1.408 60.140 1.00 58.62 255 LEU A N 1
ATOM 1939 C CA . LEU A 1 255 ? -9.711 -0.999 58.886 1.00 58.62 255 LEU A CA 1
ATOM 1940 C C . LEU A 1 255 ? -11.120 -0.422 59.088 1.00 58.62 255 LEU A C 1
ATOM 1942 O O . LEU A 1 255 ? -11.525 0.485 58.352 1.00 58.62 255 LEU A O 1
ATOM 1946 N N . ARG A 1 256 ? -11.888 -0.938 60.056 1.00 59.62 256 ARG A N 1
ATOM 1947 C CA . ARG A 1 256 ? -13.239 -0.435 60.353 1.00 59.62 256 ARG A CA 1
ATOM 1948 C C . ARG A 1 256 ? -13.187 0.916 61.051 1.00 59.62 256 ARG A C 1
ATOM 1950 O O . ARG A 1 256 ? -13.977 1.787 60.691 1.00 59.62 256 ARG A O 1
ATOM 1957 N N . THR A 1 257 ? -12.249 1.127 61.969 1.00 56.41 257 THR A N 1
ATOM 1958 C CA . THR A 1 257 ? -12.041 2.429 62.623 1.00 56.41 257 THR A CA 1
ATOM 1959 C C . THR A 1 257 ? -11.609 3.491 61.619 1.00 56.41 257 THR A C 1
ATOM 1961 O O . THR A 1 257 ? -12.193 4.574 61.607 1.00 56.41 257 THR A O 1
ATOM 1964 N N . ILE A 1 258 ? -10.692 3.174 60.697 1.00 58.31 258 ILE A N 1
ATOM 1965 C CA . ILE A 1 258 ? -10.307 4.092 59.608 1.00 58.31 258 ILE A CA 1
ATOM 1966 C C . ILE A 1 258 ? -11.513 4.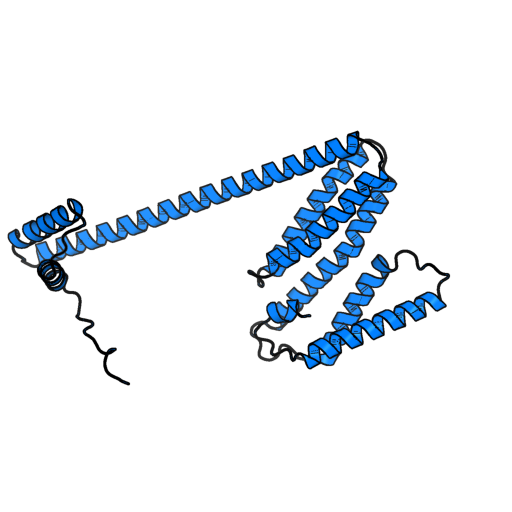413 58.705 1.00 58.31 258 ILE A C 1
ATOM 1968 O O . ILE A 1 258 ? -11.710 5.564 58.312 1.00 58.31 258 ILE A O 1
ATOM 1972 N N . ARG A 1 259 ? -12.360 3.420 58.401 1.00 61.09 259 ARG A N 1
ATOM 1973 C CA . ARG A 1 259 ? -13.554 3.598 57.555 1.00 61.09 259 ARG A CA 1
ATOM 1974 C C . ARG A 1 259 ? -14.635 4.454 58.222 1.00 61.09 259 ARG A C 1
ATOM 1976 O O . ARG A 1 259 ? -15.237 5.281 57.541 1.00 61.09 259 ARG A O 1
ATOM 1983 N N . LEU A 1 260 ? -14.858 4.278 59.524 1.00 57.97 260 LEU A N 1
ATOM 1984 C CA . LEU A 1 260 ? -15.806 5.079 60.305 1.00 57.97 260 LEU A CA 1
ATOM 1985 C C . LEU A 1 260 ? -15.322 6.524 60.475 1.00 57.97 260 LEU A C 1
ATOM 1987 O O . LEU A 1 260 ? -16.114 7.452 60.335 1.00 57.97 260 LEU A O 1
ATOM 1991 N N . LEU A 1 261 ? -14.021 6.724 60.697 1.00 54.06 261 LEU A N 1
ATOM 1992 C CA . LEU A 1 261 ? -13.423 8.054 60.862 1.00 54.06 261 LEU A CA 1
ATOM 1993 C C . LEU A 1 261 ? -13.287 8.826 59.537 1.00 54.06 261 LEU A C 1
ATOM 1995 O O . LEU A 1 261 ? -13.297 10.052 59.543 1.00 54.06 261 LEU A O 1
ATOM 1999 N N . SER A 1 262 ? -13.205 8.133 58.396 1.00 59.34 262 SER A N 1
ATOM 2000 C CA . SER A 1 262 ? -13.151 8.747 57.058 1.00 59.34 262 SER A CA 1
ATOM 2001 C C . SER A 1 262 ? -14.509 9.267 56.555 1.00 59.34 262 SER A C 1
ATOM 2003 O O . SER A 1 262 ? -14.549 9.886 55.490 1.00 59.34 262 SER A O 1
ATOM 2005 N N . GLY A 1 263 ? -15.619 8.990 57.252 1.00 54.31 263 GLY A N 1
ATOM 2006 C CA . GLY A 1 263 ? -16.953 9.473 56.874 1.00 54.31 263 GLY A CA 1
ATOM 2007 C C . GLY A 1 263 ? -17.469 8.975 55.515 1.00 54.31 263 GLY A C 1
ATOM 2008 O O . GLY A 1 263 ? -18.348 9.604 54.930 1.00 54.31 263 GLY A O 1
ATOM 2009 N N . MET A 1 264 ? -16.935 7.873 54.971 1.00 48.84 264 MET A N 1
ATOM 2010 C CA . MET A 1 264 ? -17.422 7.337 53.695 1.00 48.84 264 MET A CA 1
ATOM 2011 C C . MET A 1 264 ? -18.763 6.605 53.878 1.00 48.84 264 MET A C 1
ATOM 2013 O O . MET A 1 264 ? -18.852 5.723 54.736 1.00 48.84 264 MET A O 1
ATOM 2017 N N . PRO A 1 265 ? -19.794 6.896 53.060 1.00 41.47 265 PRO A N 1
ATOM 2018 C CA . PRO A 1 265 ? -21.071 6.200 53.139 1.00 41.47 265 PRO A CA 1
ATOM 2019 C C . PRO A 1 265 ? -20.928 4.723 52.750 1.00 41.47 265 PRO A C 1
ATOM 2021 O O . PRO A 1 265 ? -20.265 4.359 51.776 1.00 41.47 265 PRO A O 1
ATOM 2024 N N . SER A 1 266 ? -21.582 3.872 53.539 1.00 41.47 266 SER A N 1
ATOM 2025 C CA . SER A 1 266 ? -21.621 2.423 53.375 1.00 41.47 266 SER A CA 1
ATOM 2026 C C . SER A 1 266 ? -22.329 2.041 52.072 1.00 41.47 266 SER A C 1
ATOM 2028 O O . SER A 1 266 ? -23.554 2.059 51.999 1.00 41.47 266 SER A O 1
ATOM 2030 N N . LYS A 1 267 ? -21.583 1.626 51.041 1.00 43.44 267 LYS A N 1
ATOM 2031 C CA . LYS A 1 267 ? -22.136 0.694 50.047 1.00 43.44 267 LYS A CA 1
ATOM 2032 C C . LYS A 1 267 ? -22.103 -0.705 50.655 1.00 43.44 267 LYS A C 1
ATOM 2034 O O . LYS A 1 267 ? -21.214 -1.502 50.372 1.00 43.44 267 LYS A O 1
ATOM 2039 N N . SER A 1 268 ? -23.052 -0.956 51.551 1.00 38.72 268 SER A N 1
ATOM 2040 C CA . SER A 1 268 ? -23.377 -2.297 52.022 1.00 38.72 268 SER A CA 1
ATOM 2041 C C . SER A 1 268 ? -24.205 -2.999 50.951 1.00 38.72 268 SER A C 1
ATOM 2043 O O . SER A 1 268 ? -25.318 -2.580 50.660 1.00 38.72 268 SER A O 1
ATOM 2045 N N . ASN A 1 269 ? -23.616 -4.040 50.368 1.00 41.53 269 ASN A N 1
ATOM 2046 C CA . ASN A 1 269 ? -24.245 -5.298 49.968 1.00 41.53 269 ASN A CA 1
ATOM 2047 C C . ASN A 1 269 ? -25.714 -5.240 49.510 1.00 41.53 269 ASN A C 1
ATOM 2049 O O . ASN A 1 269 ? -26.630 -5.380 50.312 1.00 41.53 269 ASN A O 1
ATOM 2053 N N . ALA A 1 270 ? -25.899 -5.174 48.192 1.00 36.59 270 ALA A N 1
ATOM 2054 C CA . ALA A 1 270 ? -27.103 -5.635 47.498 1.00 36.59 270 ALA A CA 1
ATOM 2055 C C . ALA A 1 270 ? -26.712 -6.318 46.170 1.00 36.59 270 ALA A C 1
ATOM 2057 O O . ALA A 1 270 ? -27.195 -5.957 45.105 1.00 36.59 270 ALA A O 1
ATOM 2058 N N . ALA A 1 271 ? -25.746 -7.242 46.216 1.00 39.66 271 ALA A N 1
ATOM 2059 C CA . ALA A 1 271 ? -25.337 -8.038 45.049 1.00 39.66 271 ALA A CA 1
ATOM 2060 C C . ALA A 1 271 ? -24.866 -9.453 45.434 1.00 39.66 271 ALA A C 1
ATOM 2062 O O . ALA A 1 271 ? -23.971 -10.012 44.813 1.00 39.66 271 ALA A O 1
ATOM 2063 N N . LEU A 1 272 ? -25.437 -10.012 46.500 1.00 45.47 272 LEU A N 1
ATOM 2064 C CA . LEU A 1 272 ? -25.273 -11.413 46.884 1.00 45.47 272 LEU A CA 1
ATOM 2065 C C . LEU A 1 272 ? -26.565 -11.826 47.583 1.00 45.47 272 LEU A C 1
ATOM 2067 O O . LEU A 1 272 ? -26.637 -11.782 48.806 1.00 45.47 272 LEU A O 1
ATOM 2071 N N . LEU A 1 273 ? -27.598 -12.060 46.774 1.00 43.28 273 LEU A N 1
ATOM 2072 C CA . LEU A 1 273 ? -28.803 -12.865 47.016 1.00 43.28 273 LEU A CA 1
ATOM 2073 C C . LEU A 1 273 ? -29.824 -12.471 45.942 1.00 43.28 273 LEU A C 1
ATOM 2075 O O . LEU A 1 273 ? -30.741 -11.707 46.202 1.00 43.28 273 LEU A O 1
ATOM 2079 N N . ASP A 1 274 ? -29.592 -12.940 44.721 1.00 36.44 274 ASP A N 1
ATOM 2080 C CA . ASP A 1 274 ? -30.671 -13.383 43.842 1.00 36.44 274 ASP A CA 1
ATOM 2081 C C . ASP A 1 274 ? -30.064 -14.316 42.787 1.00 36.44 274 ASP A C 1
ATOM 2083 O O . ASP A 1 274 ? -29.218 -13.900 42.000 1.00 36.44 274 ASP A O 1
ATOM 2087 N N . SER A 1 275 ? -30.451 -15.589 42.933 1.00 38.09 275 SER A N 1
ATOM 2088 C CA . SER A 1 275 ? -30.533 -16.715 41.984 1.00 38.09 275 SER A CA 1
ATOM 2089 C C . SER A 1 275 ? -29.579 -16.785 40.791 1.00 38.09 275 SER A C 1
ATOM 2091 O O . SER A 1 275 ? -29.719 -15.974 39.852 1.00 38.09 275 SER A O 1
#

Radius of gyration: 32.29 Å; chains: 1; bounding box: 60×41×100 Å

Sequence (275 aa):
MVQAKVWIPEMALSVRQVAAVAISSSVLYTALSIMVAEIWVYPIPFLVVAGAPLMFSIWAITSRLVLGPNPLDGVQDGEFRGRRVLQLTAVHASMLGIYPAHQAIFLEVDGVFEFGMIALLPAINLLLKNVQTALGSHLEDSLPEVIIFSVDVSNAIYSVLCMHSASSIKMVAVTLVINTLVMILSLHGMNRRSRVARACRSFQLMEQQQRKLRRTQSILDSVATG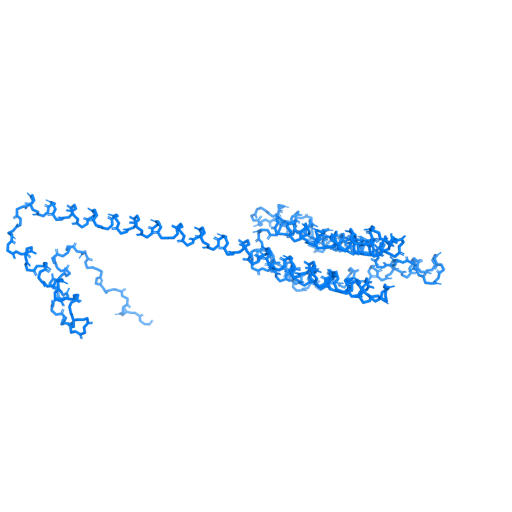GCNPALLSTLVVTTMRMLQAPGQLDSNDLRTIRLLSGMPSKSNAALLDS

Secondary structure (DSSP, 8-state):
-HHHHHH-TTS---HHHHHHHHHHHHHHHHHHHHHHHHHSPSS-TTHHHHHHHHHHHHHHHHHHHHH-S-TTTTSTTHHHHHHHHHHHHHHHHHHHHHHHHHHHHHHH--THHHHHHHHHHHHHHHHHHHHHHHHHTT-TTTHHHHHIIIIIHHHHHHHHHHHHHT--HHHHHHHHHHHHHHHHHHHHHHHHHHHHHHHHHHHHHHHHHHHHHHHHHHHHHHHHHTT--HHHHHHHHHHHHHHHH-TT---HHHHHHHHHHTT-------SS---

Organism: NCBI:txid2077276

pLDDT: mean 73.27, std 12.81, range [36.44, 93.44]

Foldseek 3Di:
DVVVCLLQVVQPDDPVLVVQLVVQLVVVLVVVVVVVCVVDPPDDPLCQLVSLVVSLVSSVVSNCVSCDVCVCVPPDCSVLSVVLVSQLSVLLSCLSVVLVVLLVVLLVDDDPVNLVSLLVLVVVLVVSLVSLCVSCVSVVPCSVVCSCVRSVVSSVVSLVVSVVSVVDPVSVVSNVVSVVVVVVVVVVVVVVVVVVVVVVVVVVVVVVVVVVVVVVVVVVVCCVVVDDDPVVVVVVVVVVVVCVVDVPDDDPVSVVVVVVVVPDDDPPDDPPDDD